Protein AF-A0A0L8HGQ3-F1 (afdb_monomer_lite)

Organism: Octopus bimaculoides (NCBI:txid37653)

InterPro domains:
  IPR032675 Leucine-rich repeat domain sup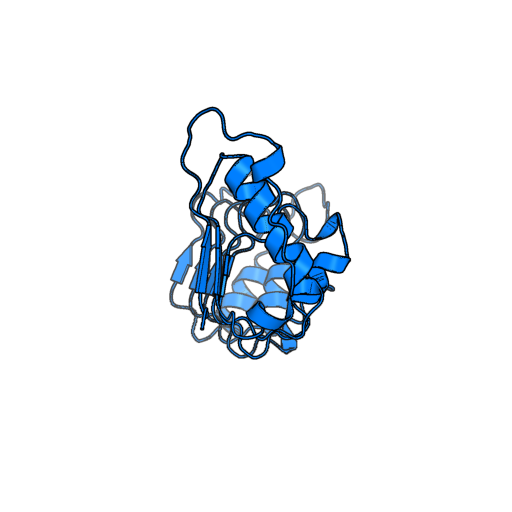erfamily [G3DSA:3.80.10.10] (1-190)

Secondary structure (DSSP, 8-state):
---EEEE---S-S---GGGSS---S-GGGGTT--EEEE-S---HHHHHHHHHHHHHHTTS----SEEE--GGGTTT-GGGGGGGS--TT--EEE--S-SS---TTTS-GGG-TT--EEE-TT-SS--HHHHHHHHHH-TT-SEEE-TT-GGGGB-SSS-SS--B--HHHHHHHHH-TT--EEE-TT--------

Foldseek 3Di:
DDAEDEQEADPDDDDDVVLQAPPPVDLVVCQNHQYQYYDPHPDSSSVSHSQNNLLSPLVDDHHHQYDAANAPCCVVDVSSLSVQVALQNHAYDEPAPHCDAPPPPSHPLLNNANHAYYHHHLNQFQACVNLLVSLQSHLQHQAYECANNQRNQADDGPDPPGDGHCNSVVSNVVRNVNHPYYHHHNHDPDDDDD

Structure (mmCIF, N/CA/C/O backbone):
data_AF-A0A0L8HGQ3-F1
#
_entry.id   AF-A0A0L8HGQ3-F1
#
loop_
_atom_site.group_PDB
_atom_site.id
_atom_site.type_symbol
_atom_site.label_atom_id
_atom_site.label_alt_id
_atom_site.label_comp_id
_atom_site.label_asym_id
_atom_site.label_entity_id
_atom_site.label_seq_id
_atom_site.pdbx_PDB_ins_code
_atom_site.Cartn_x
_atom_site.Cartn_y
_atom_site.Cartn_z
_atom_site.occupancy
_atom_site.B_iso_or_equiv
_atom_site.auth_seq_id
_atom_site.auth_comp_id
_atom_site.auth_asym_id
_atom_site.auth_atom_id
_atom_site.pdbx_PDB_model_num
ATOM 1 N N . ASN A 1 1 ? -19.211 -2.196 18.563 1.00 66.50 1 ASN A N 1
ATOM 2 C CA . ASN A 1 1 ? -17.879 -1.562 18.438 1.00 66.50 1 ASN A CA 1
ATOM 3 C C . ASN A 1 1 ? -17.414 -1.688 17.004 1.00 66.50 1 ASN A C 1
ATOM 5 O O . ASN A 1 1 ? -17.548 -2.768 16.450 1.00 66.50 1 ASN A O 1
ATOM 9 N N . LEU A 1 2 ? -16.985 -0.586 16.392 1.00 81.25 2 LEU A N 1
ATOM 10 C CA . LEU A 1 2 ? -16.668 -0.514 14.965 1.00 81.25 2 LEU A CA 1
ATOM 11 C C . LEU A 1 2 ? -15.218 -0.959 14.717 1.00 81.25 2 LEU A C 1
ATOM 13 O O . LEU A 1 2 ? -14.307 -0.364 15.284 1.00 81.25 2 LEU A O 1
ATOM 17 N N . GLU A 1 3 ? -15.018 -1.979 13.880 1.00 90.88 3 GLU A N 1
ATOM 18 C CA . GLU A 1 3 ? -13.679 -2.481 13.508 1.00 90.88 3 GLU A CA 1
ATOM 19 C C . GLU A 1 3 ? -13.313 -2.208 12.042 1.00 90.88 3 GLU A C 1
ATOM 21 O O . GLU A 1 3 ? -12.135 -2.141 11.698 1.00 90.88 3 GLU A O 1
ATOM 26 N N . SER A 1 4 ? -14.308 -2.012 11.176 1.00 90.31 4 SER A N 1
ATOM 27 C CA . SER A 1 4 ? -14.113 -1.747 9.750 1.00 90.31 4 SER A CA 1
ATOM 28 C C . SER A 1 4 ? -14.918 -0.522 9.345 1.00 90.31 4 SER A C 1
ATOM 30 O O . SER A 1 4 ? -16.123 -0.456 9.598 1.00 90.31 4 SER A O 1
ATOM 32 N N . LEU A 1 5 ? -14.251 0.455 8.731 1.00 89.19 5 LEU A N 1
ATOM 33 C CA . LEU A 1 5 ? -14.874 1.636 8.152 1.00 89.19 5 LEU A CA 1
ATOM 34 C C . LEU A 1 5 ? -14.596 1.668 6.649 1.00 89.19 5 LEU A C 1
ATOM 36 O O . LEU A 1 5 ? -13.458 1.825 6.203 1.00 89.19 5 LEU A O 1
ATOM 40 N N . ARG A 1 6 ? -15.661 1.546 5.857 1.00 86.12 6 ARG A N 1
ATOM 41 C CA . ARG A 1 6 ? -15.595 1.570 4.394 1.00 86.12 6 ARG A CA 1
ATOM 42 C C . ARG A 1 6 ? -16.428 2.725 3.871 1.00 86.12 6 ARG A C 1
ATOM 44 O O . ARG A 1 6 ? -17.630 2.790 4.111 1.00 86.12 6 ARG A O 1
ATOM 51 N N . VAL A 1 7 ? -15.777 3.632 3.159 1.00 84.31 7 VAL A N 1
ATOM 52 C CA . VAL A 1 7 ? -16.400 4.800 2.546 1.00 84.31 7 VAL A CA 1
ATOM 53 C C . VAL A 1 7 ? -16.713 4.461 1.095 1.00 84.31 7 VAL A C 1
ATOM 55 O O . VAL A 1 7 ? -15.816 4.188 0.296 1.00 84.31 7 VAL A O 1
ATOM 58 N N . LEU A 1 8 ? -18.000 4.446 0.761 1.00 77.69 8 LEU A N 1
ATOM 59 C CA . LEU A 1 8 ? -18.480 4.187 -0.590 1.00 77.69 8 LEU A CA 1
ATOM 60 C C . LEU A 1 8 ? -18.958 5.504 -1.194 1.00 77.69 8 LEU A C 1
ATOM 62 O O . LEU A 1 8 ? -20.006 6.016 -0.813 1.00 77.69 8 LEU A O 1
ATOM 66 N N . GLY A 1 9 ? -18.197 6.059 -2.132 1.00 68.00 9 GLY A N 1
ATOM 67 C CA . GLY A 1 9 ? -18.697 7.143 -2.967 1.00 68.00 9 GLY A CA 1
ATOM 68 C C . GLY A 1 9 ? -19.596 6.593 -4.062 1.00 68.00 9 GLY A C 1
ATOM 69 O O . GLY A 1 9 ? -19.286 5.574 -4.686 1.00 68.00 9 GLY A O 1
ATOM 70 N N . THR A 1 10 ? -20.702 7.289 -4.300 1.00 61.94 10 THR A N 1
ATOM 71 C CA . THR A 1 10 ? -21.550 7.091 -5.477 1.00 61.94 10 THR A CA 1
ATOM 72 C C . THR A 1 10 ? -21.476 8.360 -6.319 1.00 61.94 10 THR A C 1
ATOM 74 O O . THR A 1 10 ? -21.406 9.459 -5.769 1.00 61.94 10 THR A O 1
ATOM 77 N N . PRO A 1 11 ? -21.440 8.263 -7.653 1.00 52.88 11 PRO A N 1
ATOM 78 C CA . PRO A 1 11 ? -21.382 9.452 -8.484 1.00 52.88 11 PRO A CA 1
ATOM 79 C C . PRO A 1 11 ? -22.764 10.119 -8.517 1.00 52.88 11 PRO A C 1
ATOM 81 O O . PRO A 1 11 ? -23.497 9.863 -9.460 1.00 52.88 11 PRO A O 1
ATOM 84 N N . HIS A 1 12 ? -23.152 10.966 -7.546 1.00 56.34 12 HIS A N 1
ATOM 85 C CA . HIS A 1 12 ? -24.299 11.879 -7.724 1.00 56.34 12 HIS A CA 1
ATOM 86 C C . HIS A 1 12 ? -24.384 13.115 -6.806 1.00 56.34 12 HIS A C 1
ATOM 88 O O . HIS A 1 12 ? -23.691 13.261 -5.807 1.00 56.34 12 HIS A O 1
ATOM 94 N N . ARG A 1 13 ? -25.207 14.061 -7.281 1.00 54.78 13 ARG A N 1
ATOM 95 C CA . ARG A 1 13 ? -25.215 15.510 -7.031 1.00 54.78 13 ARG A C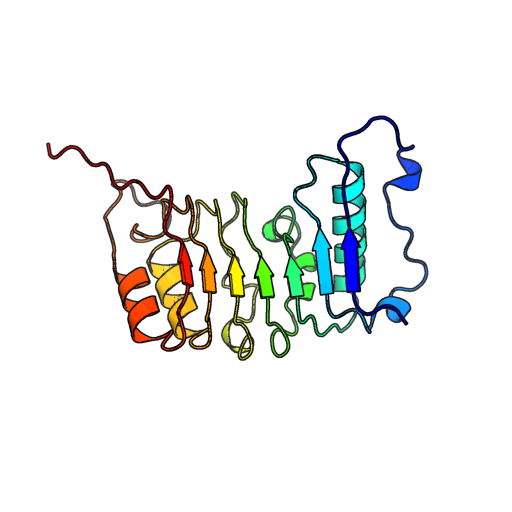A 1
ATOM 96 C C . ARG A 1 13 ? -25.788 15.894 -5.658 1.00 54.78 13 ARG A C 1
ATOM 98 O O . ARG A 1 13 ? -26.916 15.533 -5.350 1.00 54.78 13 ARG A O 1
ATOM 105 N N . GLY A 1 14 ? -25.082 16.772 -4.939 1.00 59.78 14 GLY A N 1
ATOM 106 C CA . GLY A 1 14 ? -25.720 17.743 -4.039 1.00 59.78 14 GLY A CA 1
ATOM 107 C C . GLY A 1 14 ? -25.817 17.392 -2.552 1.00 59.78 14 GLY A C 1
ATOM 108 O O . GLY A 1 14 ? -26.848 17.671 -1.950 1.00 59.78 14 GLY A O 1
ATOM 109 N N . LEU A 1 15 ? -24.763 16.856 -1.929 1.00 55.44 15 LEU A N 1
ATOM 110 C CA . LEU A 1 15 ? -24.663 16.922 -0.466 1.00 55.44 15 LEU A CA 1
ATOM 111 C C . LEU A 1 15 ? -24.252 18.344 -0.025 1.00 55.44 15 LEU A C 1
ATOM 113 O O . LEU A 1 15 ? -23.336 18.919 -0.626 1.00 55.44 15 LEU A O 1
ATOM 117 N N . PRO A 1 16 ? -24.894 18.927 1.007 1.00 54.78 16 PRO A N 1
ATOM 118 C CA . PRO A 1 16 ? -24.459 20.190 1.599 1.00 54.78 16 PRO A CA 1
ATOM 119 C C . PRO A 1 16 ? -23.003 20.090 2.062 1.00 54.78 16 PRO A C 1
ATOM 121 O O . PRO A 1 16 ? -22.629 19.100 2.689 1.00 54.78 16 PRO A O 1
ATOM 124 N N . LYS A 1 17 ? -22.187 21.119 1.794 1.00 51.59 17 LYS A N 1
ATOM 125 C CA . LYS A 1 17 ? -20.759 21.154 2.179 1.00 51.59 17 LYS A CA 1
ATOM 126 C C . LYS A 1 17 ? -20.536 20.898 3.672 1.00 51.59 17 LYS A C 1
ATOM 128 O O . LYS A 1 17 ? -19.519 20.321 4.043 1.00 51.59 17 LYS A O 1
ATOM 133 N N . ASP A 1 18 ? -21.508 21.256 4.499 1.00 50.09 18 ASP A N 1
ATOM 134 C CA . ASP A 1 18 ? -21.442 21.115 5.954 1.00 50.09 18 ASP A CA 1
ATOM 135 C C . ASP A 1 18 ? -21.573 19.650 6.407 1.00 50.09 18 ASP A C 1
ATOM 137 O O . ASP A 1 18 ? -21.107 19.289 7.483 1.00 50.09 18 ASP A O 1
ATOM 141 N N . MET A 1 19 ? -22.127 18.775 5.559 1.00 50.59 19 MET A N 1
ATOM 142 C CA . MET A 1 19 ? -22.098 17.320 5.758 1.00 50.59 19 MET A CA 1
ATOM 143 C C . MET A 1 19 ? -20.778 16.685 5.293 1.00 50.59 19 MET A C 1
ATOM 145 O O . MET A 1 19 ? -20.562 15.497 5.524 1.00 50.59 19 MET A O 1
ATOM 149 N N . LEU A 1 20 ? -19.898 17.441 4.623 1.00 54.38 20 LEU A N 1
ATOM 150 C CA . LEU A 1 20 ? -18.698 16.900 3.977 1.00 54.38 20 LEU A CA 1
ATOM 151 C C . LEU A 1 20 ? -17.476 16.825 4.889 1.00 54.38 20 LEU A C 1
ATOM 153 O O . LEU A 1 20 ? -16.454 16.327 4.446 1.00 54.38 20 LEU A O 1
ATOM 157 N N . SER A 1 21 ? -17.555 17.250 6.148 1.00 57.12 21 SER A N 1
ATOM 158 C CA . SER A 1 21 ? -16.469 17.064 7.119 1.00 57.12 21 SER A CA 1
ATOM 159 C C . SER A 1 21 ? -16.972 16.227 8.290 1.00 57.12 21 SER A C 1
ATOM 161 O O . SER A 1 21 ? -17.843 16.698 9.021 1.00 57.12 21 SER A O 1
ATOM 163 N N . PRO A 1 22 ? -16.469 14.999 8.503 1.00 64.31 22 PRO A N 1
ATOM 164 C CA . PRO A 1 22 ? -16.866 14.219 9.661 1.00 64.31 22 PRO A CA 1
ATOM 165 C C . PRO A 1 22 ? -16.420 14.947 10.926 1.00 64.31 22 PRO A C 1
ATOM 167 O O . PRO A 1 22 ? -15.227 15.041 11.212 1.00 64.31 22 PRO A O 1
ATOM 170 N N . LEU A 1 23 ? -17.382 15.451 11.698 1.00 67.81 23 LEU A N 1
ATOM 171 C CA . LEU A 1 23 ? -17.122 15.956 13.038 1.00 67.81 23 LEU A CA 1
ATOM 172 C C . LEU A 1 23 ? -16.916 14.759 13.971 1.00 67.81 23 LEU A C 1
ATOM 174 O O . LEU A 1 23 ? -17.861 14.211 14.539 1.00 67.81 23 LEU A O 1
ATOM 178 N N . ILE A 1 24 ? -15.667 14.322 14.105 1.00 76.75 24 ILE A N 1
ATOM 179 C CA . ILE A 1 24 ? -15.294 13.279 15.059 1.00 76.75 24 ILE A CA 1
ATOM 180 C C . ILE A 1 24 ? -15.170 13.926 16.442 1.00 76.75 24 ILE A C 1
ATOM 182 O O . ILE A 1 24 ? -14.157 14.527 16.778 1.00 76.75 24 ILE A O 1
ATOM 186 N N . LEU A 1 25 ? -16.231 13.806 17.245 1.00 77.56 25 LEU A N 1
ATOM 187 C CA . LEU A 1 25 ? -16.299 14.380 18.596 1.00 77.56 25 LEU A CA 1
ATOM 188 C C . LEU A 1 25 ? -15.332 13.706 19.583 1.00 77.56 25 LEU A C 1
ATOM 190 O O . LEU A 1 25 ? -14.828 14.349 20.497 1.00 77.56 25 LEU A O 1
ATOM 194 N N . ASN A 1 26 ? -15.087 12.403 19.411 1.00 82.62 26 ASN A N 1
ATOM 195 C CA . ASN A 1 26 ? -14.153 11.638 20.231 1.00 82.62 26 ASN A CA 1
ATOM 196 C C . ASN A 1 26 ? -13.451 10.571 19.385 1.00 82.62 26 ASN A C 1
ATOM 198 O O . ASN A 1 26 ? -14.024 9.524 19.077 1.00 82.62 26 ASN A O 1
ATOM 202 N N . VAL A 1 27 ? -12.194 10.836 19.031 1.00 83.69 27 VAL A N 1
ATOM 203 C CA . VAL A 1 27 ? -11.368 9.936 18.217 1.00 83.69 27 VAL A CA 1
ATOM 204 C C . VAL A 1 27 ? -11.063 8.605 18.919 1.00 83.69 27 VAL A C 1
ATOM 206 O O . VAL A 1 27 ? -10.893 7.586 18.254 1.00 83.69 27 VAL A O 1
ATOM 209 N N . ASN A 1 28 ? -11.093 8.556 20.258 1.00 85.75 28 ASN A N 1
ATOM 210 C CA . ASN A 1 28 ? -10.816 7.323 21.004 1.00 85.75 28 ASN A CA 1
ATOM 211 C C . ASN A 1 28 ? -11.864 6.229 20.753 1.00 85.75 28 ASN A C 1
ATOM 213 O O . ASN A 1 28 ? -11.569 5.045 20.897 1.00 85.75 28 ASN A O 1
ATOM 217 N N . ASN A 1 29 ? -13.061 6.596 20.282 1.00 84.31 29 ASN A N 1
ATOM 218 C CA . ASN A 1 29 ? -14.079 5.630 19.862 1.00 84.31 29 ASN A CA 1
ATOM 219 C C . ASN A 1 29 ? -13.640 4.787 18.651 1.00 84.31 29 ASN A C 1
ATOM 221 O O . ASN A 1 29 ? -14.237 3.744 18.382 1.00 84.31 29 ASN A O 1
ATOM 225 N N . PHE A 1 30 ? -12.602 5.221 17.933 1.00 85.81 30 PHE A N 1
ATOM 226 C CA . PHE A 1 30 ? -12.071 4.550 16.755 1.00 85.81 30 PHE A CA 1
ATOM 227 C C . PHE A 1 30 ? -10.828 3.697 17.024 1.00 85.81 30 PHE A C 1
ATOM 229 O O . PHE A 1 30 ? -10.345 3.072 16.089 1.00 85.81 30 PHE A O 1
ATOM 236 N N . GLN A 1 31 ? -10.347 3.583 18.269 1.00 86.75 31 GLN A N 1
ATOM 237 C CA . GLN A 1 31 ? -9.157 2.780 18.626 1.00 86.75 31 GLN A CA 1
ATOM 238 C C . GLN A 1 31 ? -9.245 1.297 18.219 1.00 86.75 31 GLN A C 1
ATOM 240 O O . GLN A 1 31 ? -8.241 0.597 18.191 1.00 86.75 31 GLN A O 1
ATOM 245 N N . ARG A 1 32 ? -10.452 0.799 17.923 1.00 89.06 32 ARG A N 1
ATOM 246 C CA . ARG A 1 32 ? -10.685 -0.580 17.474 1.00 89.06 32 ARG A CA 1
ATOM 247 C C . ARG A 1 32 ? -10.767 -0.733 15.957 1.00 89.06 32 ARG A C 1
ATOM 249 O O . ARG A 1 32 ? -10.929 -1.860 15.498 1.00 89.06 32 ARG A O 1
ATOM 256 N N . ILE A 1 33 ? -10.682 0.355 15.186 1.00 93.00 33 ILE A N 1
ATOM 257 C CA . ILE A 1 33 ? -10.615 0.257 13.729 1.00 93.00 33 ILE A CA 1
ATOM 258 C C . ILE A 1 33 ? -9.350 -0.509 13.350 1.00 93.00 33 ILE A C 1
ATOM 260 O O . ILE A 1 33 ? -8.243 -0.133 13.721 1.00 93.00 33 ILE A O 1
ATOM 264 N N . LYS A 1 34 ? -9.544 -1.553 12.551 1.00 94.88 34 LYS A N 1
ATOM 265 C CA . LYS A 1 34 ? -8.493 -2.343 11.908 1.00 94.88 34 LYS A CA 1
ATOM 266 C C . LYS A 1 34 ? -8.518 -2.190 10.394 1.00 94.88 34 LYS A C 1
ATOM 268 O O . LYS A 1 34 ? -7.513 -2.452 9.740 1.00 94.88 34 LYS A O 1
ATOM 273 N N . GLU A 1 35 ? -9.646 -1.769 9.830 1.00 95.12 35 GLU A N 1
ATOM 274 C CA . GLU A 1 35 ? -9.792 -1.578 8.392 1.00 95.12 35 GLU A CA 1
ATOM 275 C C . GLU A 1 35 ? -10.330 -0.191 8.069 1.00 95.12 35 GLU A C 1
ATOM 277 O O . GLU A 1 35 ? -11.381 0.217 8.569 1.00 95.12 35 GLU A O 1
ATOM 282 N N . LEU A 1 36 ? -9.638 0.498 7.168 1.00 93.31 36 LEU A N 1
ATOM 283 C CA . LEU A 1 36 ? -10.086 1.758 6.605 1.00 93.31 36 LEU A CA 1
ATOM 284 C C . LEU A 1 36 ? -9.944 1.709 5.085 1.00 93.31 36 LEU A C 1
ATOM 286 O O . LEU A 1 36 ? -8.858 1.475 4.555 1.00 93.31 36 LEU A O 1
ATOM 290 N N . ALA A 1 37 ? -11.041 1.933 4.369 1.00 91.25 37 ALA A N 1
ATOM 291 C CA . ALA A 1 37 ? -11.039 1.877 2.913 1.00 91.25 37 ALA A CA 1
ATOM 292 C C . ALA A 1 37 ? -11.959 2.925 2.295 1.00 91.25 37 ALA A C 1
ATOM 294 O O . ALA A 1 37 ? -13.029 3.215 2.828 1.00 91.25 37 ALA A O 1
ATOM 295 N N . ILE A 1 38 ? -11.572 3.425 1.126 1.00 87.62 38 ILE A N 1
ATOM 296 C CA . ILE A 1 38 ? -12.463 4.122 0.200 1.00 87.62 38 ILE A CA 1
ATOM 297 C C . ILE A 1 38 ? -12.513 3.343 -1.114 1.00 87.62 38 ILE A C 1
ATOM 299 O O . ILE A 1 38 ? -11.501 2.812 -1.578 1.00 87.62 38 ILE A O 1
ATOM 303 N N . ASN A 1 39 ? -13.699 3.234 -1.714 1.00 80.31 39 ASN A N 1
ATOM 304 C CA . ASN A 1 39 ? -13.816 2.702 -3.070 1.00 80.31 39 ASN A CA 1
ATOM 305 C C . ASN A 1 39 ? -13.202 3.679 -4.091 1.00 80.31 39 ASN A C 1
ATOM 307 O O . ASN A 1 39 ? -12.640 4.719 -3.758 1.00 80.31 39 ASN A O 1
ATOM 311 N N . ASP A 1 40 ? -13.277 3.336 -5.373 1.00 67.50 40 ASP A N 1
ATOM 312 C CA . ASP A 1 40 ? -12.814 4.199 -6.460 1.00 67.50 40 ASP A CA 1
ATOM 313 C C . ASP A 1 40 ? -13.767 5.381 -6.723 1.00 67.50 40 ASP A C 1
ATOM 315 O O . ASP A 1 40 ? -14.318 5.555 -7.807 1.00 67.50 40 ASP A O 1
ATOM 319 N N . ALA A 1 41 ? -14.029 6.163 -5.677 1.00 64.06 41 ALA A N 1
ATOM 320 C CA . ALA A 1 41 ? -14.960 7.271 -5.697 1.00 64.06 41 ALA A CA 1
ATOM 321 C C . ALA A 1 41 ? -14.344 8.499 -6.376 1.00 64.06 41 ALA A C 1
ATOM 323 O O . ALA A 1 41 ? -13.481 9.174 -5.812 1.00 64.06 41 ALA A O 1
ATOM 324 N N . ALA A 1 42 ? -14.882 8.864 -7.543 1.00 65.44 42 ALA A N 1
ATOM 325 C CA . ALA A 1 42 ? -14.740 10.219 -8.086 1.00 65.44 42 ALA A CA 1
ATOM 326 C C . ALA A 1 42 ? -15.496 11.272 -7.245 1.00 65.44 42 ALA A C 1
ATOM 328 O O . ALA A 1 42 ? -15.304 12.469 -7.440 1.00 65.44 42 ALA A O 1
ATOM 329 N N . ASP A 1 43 ? -16.346 10.828 -6.315 1.00 78.12 43 ASP A N 1
ATOM 330 C CA . ASP A 1 43 ? -17.164 11.671 -5.450 1.00 78.12 43 ASP A CA 1
ATOM 331 C C . ASP A 1 43 ? -16.304 12.495 -4.462 1.00 78.12 43 ASP A C 1
ATOM 333 O O . ASP A 1 43 ? -15.656 11.924 -3.573 1.00 78.12 43 ASP A O 1
ATOM 337 N N . PRO A 1 44 ? -16.303 13.841 -4.572 1.00 79.06 44 PRO A N 1
ATOM 338 C CA . PRO A 1 44 ? -15.600 14.709 -3.635 1.00 79.06 44 PRO A CA 1
ATOM 339 C C . PRO A 1 44 ? -16.059 14.521 -2.187 1.00 79.06 44 PRO A C 1
ATOM 341 O O . PRO A 1 44 ? -15.231 14.626 -1.287 1.00 79.06 44 PRO A O 1
ATOM 344 N N . ALA A 1 45 ? -17.338 14.218 -1.949 1.00 78.44 45 ALA A N 1
ATOM 345 C CA . ALA A 1 45 ? -17.887 14.056 -0.608 1.00 78.44 45 ALA A CA 1
ATOM 346 C C . ALA A 1 45 ? -17.258 12.863 0.118 1.00 78.44 45 ALA A C 1
ATOM 348 O O . ALA A 1 45 ? -16.687 13.021 1.198 1.00 78.44 45 ALA A O 1
ATOM 349 N N . ALA A 1 46 ? -17.283 11.690 -0.519 1.00 81.88 46 ALA A N 1
ATOM 350 C CA . ALA A 1 46 ? -16.632 10.485 -0.017 1.00 81.88 46 ALA A CA 1
ATOM 351 C C . ALA A 1 46 ? -15.137 10.702 0.252 1.00 81.88 46 ALA A C 1
ATOM 353 O O . ALA A 1 46 ? -14.617 10.263 1.277 1.00 81.88 46 ALA A O 1
ATOM 354 N N . ARG A 1 47 ? -14.443 11.426 -0.635 1.00 82.94 47 ARG A N 1
ATOM 355 C CA . ARG A 1 47 ? -13.020 11.742 -0.451 1.00 82.94 47 ARG A CA 1
ATOM 356 C C . ARG A 1 47 ? -12.790 12.642 0.759 1.00 82.94 47 ARG A C 1
ATOM 358 O O . ARG A 1 47 ? -11.917 12.330 1.564 1.00 82.94 47 ARG A O 1
ATOM 365 N N . ILE A 1 48 ? -13.548 13.732 0.910 1.00 82.62 48 ILE A N 1
ATOM 366 C CA . ILE A 1 48 ? -13.390 14.629 2.067 1.00 82.62 48 ILE A CA 1
ATOM 367 C C . ILE A 1 48 ? -13.717 13.871 3.357 1.00 82.62 48 ILE A C 1
ATOM 369 O O . ILE A 1 48 ? -12.951 13.972 4.312 1.00 82.62 48 ILE A O 1
ATOM 373 N N . PHE A 1 49 ? -14.766 13.044 3.364 1.00 84.56 49 PHE A N 1
ATOM 374 C CA . PHE A 1 49 ? -15.093 12.210 4.516 1.00 84.56 49 PHE A CA 1
ATOM 375 C C . PHE A 1 49 ? -13.950 11.257 4.872 1.00 84.56 49 PHE A C 1
ATOM 377 O O . PHE A 1 49 ? -13.451 11.289 5.992 1.00 84.56 49 PHE A O 1
ATOM 384 N N . PHE A 1 50 ? -13.469 10.467 3.911 1.00 88.62 50 PHE A N 1
ATOM 385 C CA . PHE A 1 50 ? -12.383 9.517 4.139 1.00 88.62 50 PHE A CA 1
ATOM 386 C C . PHE A 1 50 ? -11.108 10.197 4.646 1.00 88.62 50 PHE A C 1
ATOM 388 O O . PHE A 1 50 ? -10.545 9.771 5.650 1.00 88.62 50 PHE A O 1
ATOM 395 N N . PHE A 1 51 ? -10.658 11.272 3.990 1.00 86.94 51 PHE A N 1
ATOM 396 C CA . PHE A 1 51 ? -9.426 11.957 4.386 1.00 86.94 51 PHE A CA 1
ATOM 397 C C . PHE A 1 51 ? -9.584 12.772 5.672 1.00 86.94 51 PHE A C 1
ATOM 399 O O . PHE A 1 51 ? -8.617 12.891 6.423 1.00 86.94 51 PHE A O 1
ATOM 406 N N . GLY A 1 52 ? -10.780 13.294 5.952 1.00 86.62 52 GLY A N 1
ATOM 407 C CA . GLY A 1 52 ? -11.117 13.914 7.231 1.00 86.62 52 GLY A CA 1
ATOM 408 C C . GLY A 1 52 ? -11.066 12.899 8.369 1.00 86.62 52 GLY A C 1
ATOM 409 O O . GLY A 1 52 ? -10.425 13.149 9.384 1.00 86.62 52 GLY A O 1
ATOM 410 N N . THR A 1 53 ? -11.643 11.710 8.175 1.00 88.75 53 THR A N 1
ATOM 411 C CA . THR A 1 53 ? -11.539 10.621 9.150 1.00 88.75 53 THR A CA 1
ATOM 412 C C . THR A 1 53 ? -10.101 10.148 9.320 1.00 88.75 53 THR A C 1
ATOM 414 O O . THR A 1 53 ? -9.627 10.075 10.449 1.00 88.75 53 THR A O 1
ATOM 417 N N . LEU A 1 54 ? -9.380 9.882 8.228 1.00 90.56 54 LEU A N 1
ATOM 418 C CA . LEU A 1 54 ? -7.980 9.458 8.274 1.00 90.56 54 LEU A CA 1
ATOM 419 C C . LEU A 1 54 ? -7.118 10.456 9.066 1.00 90.56 54 LEU A C 1
ATOM 421 O O . LEU A 1 54 ? -6.291 10.036 9.868 1.00 90.56 54 LEU A O 1
ATOM 425 N N . LEU A 1 55 ? -7.346 11.763 8.892 1.00 88.75 55 LEU A N 1
ATOM 426 C CA . LEU A 1 55 ? -6.615 12.813 9.606 1.00 88.75 55 LEU A CA 1
ATOM 427 C C . LEU A 1 55 ? -6.816 12.735 11.123 1.00 88.75 55 LEU A C 1
ATOM 429 O O . LEU A 1 55 ? -5.870 12.939 11.883 1.00 88.75 55 LEU A O 1
ATOM 433 N N . GLU A 1 56 ? -8.037 12.452 11.569 1.00 88.56 56 GLU A N 1
ATOM 434 C CA . GLU A 1 56 ? -8.325 12.270 12.990 1.00 88.56 56 GLU A CA 1
ATOM 435 C C . GLU A 1 56 ? -7.704 10.974 13.513 1.00 88.56 56 GLU A C 1
ATOM 437 O O . GLU A 1 56 ? -7.059 10.982 14.558 1.00 88.56 56 GLU A O 1
ATOM 442 N N . LEU A 1 57 ? -7.796 9.882 12.751 1.00 90.62 57 LEU A N 1
ATOM 443 C CA . LEU A 1 57 ? -7.196 8.596 13.113 1.00 90.62 57 LEU A CA 1
ATOM 444 C C . LEU A 1 57 ? -5.667 8.670 13.256 1.00 90.62 57 LEU A C 1
ATOM 446 O O . LEU A 1 57 ? -5.105 8.004 14.115 1.00 90.62 57 LEU A O 1
ATOM 450 N N . CYS A 1 58 ? -4.989 9.554 12.520 1.00 90.06 58 CYS A N 1
ATOM 451 C CA . CYS A 1 58 ? -3.556 9.827 12.694 1.00 90.06 58 CYS A CA 1
ATOM 452 C C . CYS A 1 58 ? -3.163 10.386 14.082 1.00 90.06 58 CYS A C 1
ATOM 454 O O . CYS A 1 58 ? -1.967 10.532 14.359 1.00 90.06 58 CYS A O 1
ATOM 456 N N . LYS A 1 59 ? -4.131 10.755 14.935 1.00 89.44 59 LYS A N 1
ATOM 457 C CA . LYS A 1 59 ? -3.907 11.297 16.290 1.00 89.44 59 LYS A CA 1
ATOM 458 C C . LYS A 1 59 ? -3.975 10.239 17.391 1.00 89.44 59 LYS A C 1
ATOM 460 O O . LYS A 1 59 ? -3.645 10.549 18.532 1.00 89.44 59 LYS A O 1
ATOM 465 N N . VAL A 1 60 ? -4.416 9.026 17.072 1.00 89.94 60 VAL A N 1
ATOM 466 C CA . VAL A 1 60 ? -4.540 7.920 18.027 1.00 89.94 60 VAL A CA 1
ATOM 467 C C . VAL A 1 60 ? -3.586 6.792 17.672 1.00 89.94 60 VAL A C 1
ATOM 469 O O . VAL A 1 60 ? -3.124 6.681 16.539 1.00 89.94 60 VAL A O 1
ATOM 472 N N . ASP A 1 61 ? -3.286 5.965 18.667 1.00 89.38 61 ASP A N 1
ATOM 473 C CA . ASP A 1 61 ? -2.509 4.751 18.472 1.00 89.38 61 ASP A CA 1
ATOM 474 C C . ASP A 1 61 ? -3.406 3.674 17.849 1.00 89.38 61 ASP A C 1
ATOM 476 O O . ASP A 1 61 ? -4.391 3.244 18.455 1.00 89.38 61 ASP A O 1
ATOM 480 N N . LEU A 1 62 ? -3.124 3.318 16.596 1.00 91.38 62 LEU A N 1
ATOM 481 C CA . LEU A 1 62 ? -3.918 2.380 15.805 1.00 91.38 62 LEU A CA 1
ATOM 482 C C . LEU A 1 62 ? -3.040 1.280 15.235 1.00 91.38 62 LEU A C 1
ATOM 484 O O . LEU A 1 62 ? -1.923 1.527 14.780 1.00 91.38 62 LEU A O 1
ATOM 488 N N . HIS A 1 63 ? -3.611 0.082 15.196 1.00 92.94 63 HIS A N 1
ATOM 489 C CA . HIS A 1 63 ? -3.028 -1.099 14.576 1.00 92.94 63 HIS A CA 1
ATOM 490 C C . HIS A 1 63 ? -3.942 -1.530 13.429 1.00 92.94 63 HIS A C 1
ATOM 492 O O . HIS A 1 63 ? -4.890 -2.299 13.604 1.00 92.94 63 HIS A O 1
ATOM 498 N N . LEU A 1 64 ? -3.710 -0.952 12.249 1.00 95.56 64 LEU A N 1
ATOM 499 C CA . LEU A 1 64 ? -4.482 -1.289 11.058 1.00 95.56 64 LEU A CA 1
ATOM 500 C C . LEU A 1 64 ? -3.990 -2.604 10.459 1.00 95.56 64 LEU A C 1
ATOM 502 O O . LEU A 1 64 ? -2.796 -2.801 10.263 1.00 95.56 64 LEU A O 1
ATOM 506 N N . LYS A 1 65 ? -4.945 -3.452 10.081 1.00 97.19 65 LYS A N 1
ATOM 507 C CA . LYS A 1 65 ? -4.738 -4.612 9.208 1.00 97.19 65 LYS A CA 1
ATOM 508 C C . LYS A 1 65 ? -4.888 -4.254 7.739 1.00 97.19 65 LYS A C 1
ATOM 510 O O . LYS A 1 65 ? -4.257 -4.866 6.884 1.00 97.19 65 LYS A O 1
ATOM 515 N N . THR A 1 66 ? -5.761 -3.297 7.437 1.00 96.56 66 THR A N 1
ATOM 516 C CA . THR A 1 66 ? -6.086 -2.920 6.062 1.00 96.56 66 THR A CA 1
ATOM 517 C C . THR A 1 66 ? -6.210 -1.410 5.931 1.00 96.56 66 THR A C 1
ATOM 519 O O . THR A 1 66 ? -7.031 -0.791 6.611 1.00 96.56 66 THR A O 1
ATOM 522 N N . LEU A 1 67 ? -5.450 -0.825 5.005 1.00 94.62 67 LEU A N 1
ATOM 523 C CA . LEU A 1 67 ? -5.588 0.573 4.608 1.00 94.62 67 LEU A CA 1
ATOM 524 C C . LEU A 1 67 ? -5.620 0.687 3.088 1.00 94.62 67 LEU A C 1
ATOM 526 O O . LEU A 1 67 ? -4.617 0.441 2.415 1.00 94.62 67 LEU A O 1
ATOM 530 N N . LEU A 1 68 ? -6.771 1.083 2.543 1.00 91.88 68 LEU A N 1
ATOM 531 C CA . LEU A 1 68 ? -6.960 1.152 1.098 1.00 91.88 68 LEU A CA 1
ATOM 532 C C . LEU A 1 68 ? -7.078 2.597 0.594 1.00 91.88 68 LEU A C 1
ATOM 534 O O . LEU A 1 68 ? -7.998 3.315 0.989 1.00 91.88 68 LEU A O 1
ATOM 538 N N . LYS A 1 69 ? -6.172 2.983 -0.319 1.00 87.81 69 LYS A N 1
ATOM 539 C CA . LYS A 1 69 ? -6.103 4.268 -1.044 1.00 87.81 69 LYS A CA 1
ATOM 540 C C . LYS A 1 69 ? -5.852 5.535 -0.191 1.00 87.81 69 LYS A C 1
ATOM 542 O O . LYS A 1 69 ? -6.538 6.543 -0.379 1.00 87.81 69 LYS A O 1
ATOM 547 N N . PRO A 1 70 ? -4.835 5.583 0.696 1.00 84.88 70 PRO A N 1
ATOM 548 C CA . PRO A 1 70 ? -4.533 6.767 1.505 1.00 84.88 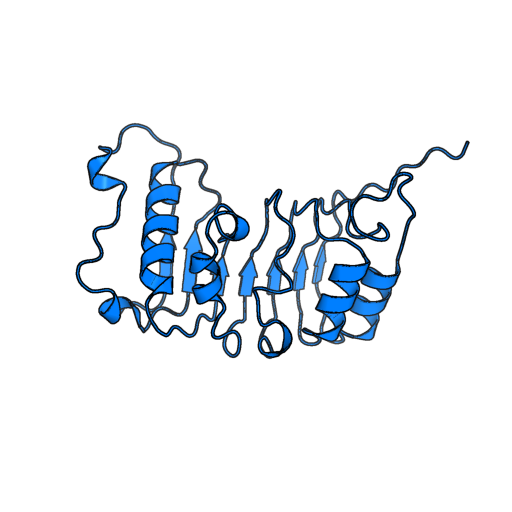70 PRO A CA 1
ATOM 549 C C . PRO A 1 70 ? -3.725 7.858 0.765 1.00 84.88 70 PRO A C 1
ATOM 551 O O . PRO A 1 70 ? -3.474 8.925 1.324 1.00 84.88 70 PRO A O 1
ATOM 554 N N . MET A 1 71 ? -3.288 7.629 -0.480 1.00 77.50 71 MET A N 1
ATOM 555 C CA . MET A 1 71 ? -2.181 8.386 -1.091 1.00 77.50 71 MET A CA 1
ATOM 556 C C . MET A 1 71 ? -2.427 9.861 -1.400 1.00 77.50 71 MET A C 1
ATOM 558 O O . MET A 1 71 ? -1.460 10.617 -1.425 1.00 77.50 71 MET A O 1
ATOM 562 N N . ALA A 1 72 ? -3.670 10.313 -1.596 1.00 69.75 72 ALA A N 1
ATOM 563 C CA . ALA A 1 72 ? -3.916 11.667 -2.109 1.00 69.75 72 ALA A CA 1
ATOM 564 C C . ALA A 1 72 ? -3.327 12.800 -1.238 1.00 69.75 72 ALA A C 1
ATOM 566 O O . ALA A 1 72 ? -3.120 13.898 -1.748 1.00 69.75 72 ALA A O 1
ATOM 567 N N . ASN A 1 73 ? -3.055 12.549 0.050 1.00 67.00 73 ASN A N 1
ATOM 568 C CA . ASN A 1 73 ? -2.527 13.554 0.980 1.00 67.00 73 ASN A CA 1
ATOM 569 C C . ASN A 1 73 ? -1.242 13.145 1.724 1.00 67.00 73 ASN A C 1
ATOM 571 O O . ASN A 1 73 ? -0.768 13.911 2.564 1.00 67.00 73 ASN A O 1
ATOM 575 N N . LEU A 1 74 ? -0.678 11.964 1.450 1.00 69.69 74 LEU A N 1
ATOM 576 C CA . LEU A 1 74 ? 0.372 11.385 2.298 1.00 69.69 74 LEU A CA 1
ATOM 577 C C . LEU A 1 74 ? 1.681 12.189 2.317 1.00 69.69 74 LEU A C 1
ATOM 579 O O . LEU A 1 74 ? 2.307 12.300 3.364 1.00 69.69 74 LEU A O 1
ATOM 583 N N . THR A 1 75 ? 2.072 12.806 1.202 1.00 62.50 75 THR A N 1
ATOM 584 C CA . THR A 1 75 ? 3.319 13.596 1.127 1.00 62.50 75 THR A CA 1
ATOM 585 C C . THR A 1 75 ? 3.117 15.097 1.209 1.00 62.50 75 THR A C 1
ATOM 587 O O . THR A 1 75 ? 4.064 15.824 1.491 1.00 62.50 75 THR A O 1
ATOM 590 N N . THR A 1 76 ? 1.895 15.584 0.993 1.00 68.88 76 THR A N 1
ATOM 591 C CA . THR A 1 76 ? 1.582 17.011 1.133 1.00 68.88 76 THR A CA 1
ATOM 592 C C . THR A 1 76 ? 1.337 17.397 2.588 1.00 68.88 76 THR A C 1
ATOM 594 O O . THR A 1 76 ? 1.498 18.566 2.935 1.00 68.88 76 THR A O 1
ATOM 597 N N . LYS A 1 77 ? 0.975 16.440 3.456 1.00 75.75 77 LYS A N 1
ATOM 598 C CA . LYS A 1 77 ? 0.824 16.671 4.899 1.00 75.75 77 LYS A CA 1
ATOM 599 C C . LYS A 1 77 ? 1.519 15.556 5.696 1.00 75.75 77 LYS A C 1
ATOM 601 O O . LYS A 1 77 ? 0.925 14.492 5.872 1.00 75.75 77 LYS A O 1
ATOM 606 N N . PRO A 1 78 ? 2.719 15.812 6.251 1.00 75.62 78 PRO A N 1
ATOM 607 C CA . PRO A 1 78 ? 3.516 14.816 6.975 1.00 75.62 78 PRO A CA 1
ATOM 608 C C . PRO A 1 78 ? 2.769 14.100 8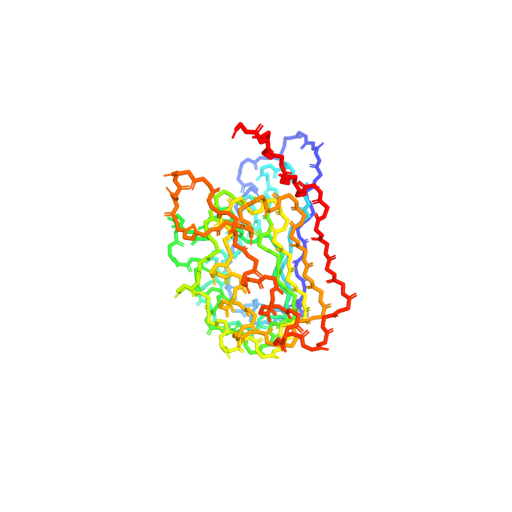.107 1.00 75.62 78 PRO A C 1
ATOM 610 O O . PRO A 1 78 ? 3.053 12.947 8.400 1.00 75.62 78 PRO A O 1
ATOM 613 N N . TYR A 1 79 ? 1.772 14.745 8.721 1.00 82.00 79 TYR A N 1
ATOM 614 C CA . TYR A 1 79 ? 0.959 14.143 9.781 1.00 82.00 79 TYR A CA 1
ATOM 615 C C . TYR A 1 79 ? 0.201 12.881 9.346 1.00 82.00 79 TYR A C 1
ATOM 617 O O . TYR A 1 79 ? -0.058 12.031 10.195 1.00 82.00 79 TYR A O 1
ATOM 625 N N . PHE A 1 80 ? -0.118 12.713 8.054 1.00 85.50 80 PHE A N 1
ATOM 626 C CA . PHE A 1 80 ? -0.732 11.472 7.571 1.00 85.50 80 PHE A CA 1
ATOM 627 C C . PHE A 1 80 ? 0.199 10.263 7.700 1.00 85.50 80 PHE A C 1
ATOM 629 O O . PHE A 1 80 ? -0.296 9.148 7.834 1.00 85.50 80 PHE A O 1
ATOM 636 N N . ALA A 1 81 ? 1.521 10.463 7.753 1.00 84.56 81 ALA A N 1
ATOM 637 C 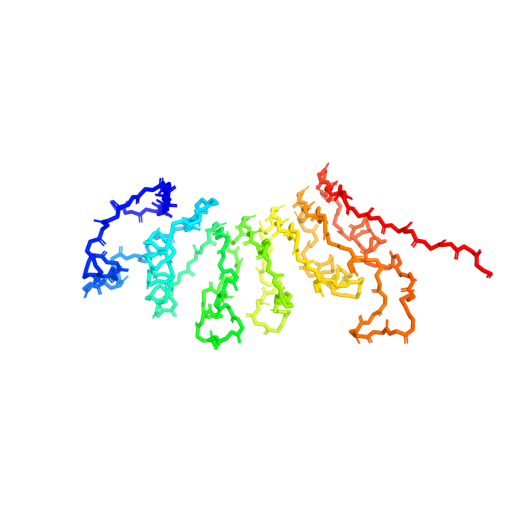CA . ALA A 1 81 ? 2.477 9.387 8.010 1.00 84.56 81 ALA A CA 1
ATOM 638 C C . ALA A 1 81 ? 2.273 8.730 9.384 1.00 84.56 81 ALA A C 1
ATOM 640 O O . ALA A 1 81 ? 2.631 7.570 9.562 1.00 84.56 81 ALA A O 1
ATOM 641 N N . ASN A 1 82 ? 1.629 9.415 10.341 1.00 89.81 82 ASN A N 1
ATOM 642 C CA . ASN A 1 82 ? 1.326 8.824 11.643 1.00 89.81 82 ASN A CA 1
ATOM 643 C C . ASN A 1 82 ? 0.447 7.572 11.540 1.00 89.81 82 ASN A C 1
ATOM 645 O O . ASN A 1 82 ? 0.504 6.743 12.443 1.00 89.81 82 ASN A O 1
ATOM 649 N N . ILE A 1 83 ? -0.336 7.416 10.463 1.00 90.81 83 ILE A N 1
ATOM 650 C CA . ILE A 1 83 ? -1.126 6.196 10.252 1.00 90.81 83 ILE A CA 1
ATOM 651 C C . ILE A 1 83 ? -0.245 4.950 10.074 1.00 90.81 83 ILE A C 1
ATOM 653 O O . ILE A 1 83 ? -0.703 3.837 10.298 1.00 90.81 83 ILE A O 1
ATOM 657 N N . PHE A 1 84 ? 1.024 5.139 9.706 1.00 90.94 84 PHE A N 1
ATOM 658 C CA . PHE A 1 84 ? 2.012 4.085 9.490 1.00 90.94 84 PHE A CA 1
ATOM 659 C C . PHE A 1 84 ? 2.982 3.914 10.666 1.00 90.94 84 PHE A C 1
ATOM 661 O O . PHE A 1 84 ? 4.000 3.242 10.526 1.00 90.94 84 PHE A O 1
ATOM 668 N N . LYS A 1 85 ? 2.689 4.506 11.835 1.00 89.88 85 LYS A N 1
ATOM 669 C CA . LYS A 1 85 ? 3.518 4.337 13.043 1.00 89.88 85 LYS A CA 1
ATOM 670 C C . LYS A 1 85 ? 3.631 2.884 13.495 1.00 89.88 85 LYS A C 1
ATOM 672 O O . LYS A 1 85 ? 4.688 2.519 14.010 1.00 89.88 85 LYS A O 1
ATOM 677 N N . ASN A 1 86 ? 2.564 2.111 13.283 1.00 91.69 86 ASN A N 1
ATOM 678 C CA . ASN A 1 86 ? 2.477 0.691 13.590 1.00 91.69 86 ASN A CA 1
ATOM 679 C C . ASN A 1 86 ? 2.138 -0.081 12.313 1.00 91.69 86 ASN A C 1
ATOM 681 O O . ASN A 1 86 ? 1.003 -0.044 11.838 1.00 91.69 86 ASN A O 1
ATOM 685 N N . MET A 1 87 ? 3.117 -0.800 11.772 1.00 95.38 87 MET A N 1
ATOM 686 C CA . MET A 1 87 ? 2.932 -1.639 10.580 1.00 95.38 87 MET A CA 1
ATOM 687 C C . MET A 1 87 ? 2.847 -3.135 10.909 1.00 95.38 87 MET A C 1
ATOM 689 O O . MET A 1 87 ? 2.542 -3.937 10.029 1.00 95.38 87 MET A O 1
ATOM 693 N N . SER A 1 88 ? 3.056 -3.512 12.174 1.00 95.62 88 SER A N 1
ATOM 694 C CA . SER A 1 88 ? 3.156 -4.907 12.617 1.00 95.62 88 SER A CA 1
ATOM 695 C C . SER A 1 88 ? 1.903 -5.745 12.367 1.00 95.62 88 SER A C 1
ATOM 697 O O . SER A 1 88 ? 2.020 -6.951 12.177 1.00 95.62 88 SER A O 1
ATOM 699 N N . GLU A 1 89 ? 0.715 -5.139 12.326 1.00 96.94 89 GLU A N 1
ATOM 700 C CA . GLU A 1 89 ? -0.542 -5.833 12.005 1.00 96.94 89 GLU A CA 1
ATOM 701 C C . GLU A 1 89 ? -0.990 -5.663 10.548 1.00 96.94 89 GLU A C 1
ATOM 703 O O . GLU A 1 89 ? -1.964 -6.296 10.148 1.00 96.94 89 GLU A O 1
ATOM 708 N N . MET A 1 90 ? -0.307 -4.839 9.747 1.00 97.62 90 MET A N 1
ATOM 709 C CA . MET A 1 90 ? -0.737 -4.520 8.386 1.00 97.62 90 MET A CA 1
ATOM 710 C C . MET A 1 90 ? -0.642 -5.753 7.487 1.00 97.62 90 MET A C 1
ATOM 712 O O . MET A 1 90 ? 0.433 -6.313 7.306 1.00 97.62 90 MET A O 1
ATOM 716 N N . GLU A 1 91 ? -1.759 -6.131 6.874 1.00 98.25 91 GLU A N 1
ATOM 717 C CA . GLU A 1 91 ? -1.874 -7.257 5.944 1.00 98.25 91 GLU A CA 1
ATOM 718 C C . GLU A 1 91 ? -2.125 -6.773 4.507 1.00 98.25 91 GLU A C 1
ATOM 720 O O . GLU A 1 91 ? -1.591 -7.352 3.555 1.00 98.25 91 GLU A O 1
ATOM 725 N N . ASN A 1 92 ? -2.903 -5.691 4.355 1.00 98.25 92 ASN A N 1
ATOM 726 C CA . ASN A 1 92 ? -3.356 -5.158 3.069 1.00 98.25 92 ASN A CA 1
ATOM 727 C C . ASN A 1 92 ? -3.115 -3.648 2.964 1.00 98.25 92 ASN A C 1
ATOM 729 O O . ASN A 1 92 ? -3.744 -2.858 3.674 1.00 98.25 92 ASN A O 1
ATOM 733 N N . LEU A 1 93 ? -2.277 -3.240 2.014 1.00 96.31 93 LEU A N 1
ATOM 734 C CA . LEU A 1 93 ? -1.981 -1.837 1.754 1.00 96.31 93 LEU A CA 1
ATOM 735 C C . LEU A 1 93 ? -2.192 -1.499 0.279 1.00 96.31 93 LEU A C 1
ATOM 737 O O . LEU A 1 93 ? -1.633 -2.138 -0.610 1.00 96.31 93 LEU A O 1
ATOM 741 N N . ASP A 1 94 ? -2.974 -0.460 0.009 1.00 94.12 94 ASP A N 1
ATOM 742 C CA . ASP A 1 94 ? -3.183 0.045 -1.348 1.00 94.12 94 ASP A CA 1
ATOM 743 C C . ASP A 1 94 ? -2.708 1.491 -1.454 1.00 94.12 94 ASP A C 1
ATOM 745 O O . ASP A 1 94 ? -3.363 2.389 -0.932 1.00 94.12 94 ASP A O 1
ATOM 749 N N . LEU A 1 95 ? -1.588 1.701 -2.149 1.00 91.88 95 LEU A N 1
ATOM 750 C CA . LEU A 1 95 ? -0.994 3.000 -2.478 1.00 91.88 95 LEU A CA 1
ATOM 751 C C . LEU A 1 95 ? -1.161 3.353 -3.972 1.00 91.88 95 LEU A C 1
ATOM 753 O O . LEU A 1 95 ? -0.366 4.119 -4.528 1.00 91.88 95 LEU A O 1
ATOM 757 N N . SER A 1 96 ? -2.162 2.774 -4.636 1.00 91.06 96 SER A N 1
ATOM 758 C CA . SER A 1 96 ? -2.413 2.963 -6.066 1.00 91.06 96 SER A CA 1
ATOM 759 C C . SER A 1 96 ? -2.848 4.386 -6.432 1.00 91.06 96 SER A C 1
ATOM 761 O O . SER A 1 96 ? -3.250 5.190 -5.586 1.00 91.06 96 SER A O 1
ATOM 763 N N . ARG A 1 97 ? -2.781 4.675 -7.737 1.00 85.75 97 ARG A N 1
ATOM 764 C CA . ARG A 1 97 ? -3.249 5.886 -8.424 1.00 85.75 97 ARG A CA 1
ATOM 765 C C . ARG A 1 97 ? -2.719 7.157 -7.795 1.00 85.75 97 ARG A C 1
ATOM 767 O O . ARG A 1 97 ? -3.454 8.080 -7.438 1.00 85.75 97 ARG A O 1
ATOM 774 N N . SER A 1 98 ? -1.406 7.170 -7.647 1.00 78.56 98 SER A N 1
ATOM 775 C CA . SER A 1 98 ? -0.683 8.236 -6.994 1.00 78.56 98 SER A CA 1
ATOM 776 C C . SER A 1 98 ? 0.437 8.746 -7.886 1.00 78.56 98 SER A C 1
ATOM 778 O O . SER A 1 98 ? 1.303 7.989 -8.315 1.00 78.56 98 SER A O 1
ATOM 780 N N . ASN A 1 99 ? 0.477 10.065 -8.076 1.00 77.44 99 ASN A N 1
ATOM 781 C CA . ASN A 1 99 ? 1.604 10.763 -8.711 1.00 77.44 99 ASN A CA 1
ATOM 782 C C . ASN A 1 99 ? 2.700 11.126 -7.694 1.00 77.44 99 ASN A C 1
ATOM 784 O O . ASN A 1 99 ? 3.555 11.989 -7.934 1.00 77.44 99 ASN A O 1
ATOM 788 N N . ILE A 1 100 ? 2.639 10.506 -6.520 1.00 79.69 100 ILE A N 1
ATOM 789 C CA . ILE A 1 100 ? 3.534 10.711 -5.397 1.00 79.69 100 ILE A CA 1
ATOM 790 C C . ILE A 1 100 ? 4.405 9.465 -5.256 1.00 79.69 100 ILE A C 1
ATOM 792 O O . ILE A 1 100 ? 3.927 8.337 -5.387 1.00 79.69 100 ILE A O 1
ATOM 796 N N . GLU A 1 101 ? 5.684 9.701 -4.983 1.00 82.88 101 GLU A N 1
ATOM 797 C CA . GLU A 1 101 ? 6.644 8.642 -4.706 1.00 82.88 101 GLU A CA 1
ATOM 798 C C . GLU A 1 101 ? 6.176 7.801 -3.516 1.00 82.88 101 GLU A C 1
ATOM 800 O O . GLU A 1 101 ? 5.633 8.341 -2.549 1.00 82.88 101 GLU A O 1
ATOM 805 N N . VAL A 1 102 ? 6.371 6.483 -3.579 1.00 87.31 102 VAL A N 1
ATOM 806 C CA . VAL A 1 102 ? 6.139 5.639 -2.406 1.00 87.31 102 VAL A CA 1
ATOM 807 C C . VAL A 1 102 ? 7.029 6.174 -1.278 1.00 87.31 102 VAL A C 1
ATOM 809 O O . VAL A 1 102 ? 8.241 6.278 -1.473 1.00 87.31 102 VAL A O 1
ATOM 812 N N . PRO A 1 103 ? 6.458 6.587 -0.133 1.00 85.50 103 PRO A N 1
ATOM 813 C CA . PRO A 1 103 ? 7.210 7.323 0.869 1.00 85.50 103 PRO A CA 1
ATOM 814 C C . PRO A 1 103 ? 8.025 6.341 1.716 1.00 85.50 103 PRO A C 1
ATOM 816 O O . PRO A 1 103 ? 7.640 5.986 2.830 1.00 85.50 103 PRO A O 1
ATOM 819 N N . MET A 1 104 ? 9.142 5.884 1.144 1.00 88.25 104 MET A N 1
ATOM 820 C CA . MET A 1 104 ? 10.025 4.863 1.716 1.00 88.25 104 MET A CA 1
ATOM 821 C C . MET A 1 104 ? 10.492 5.214 3.129 1.00 88.25 104 MET A C 1
ATOM 823 O O . MET A 1 104 ? 10.588 4.321 3.957 1.00 88.25 104 MET A O 1
ATOM 827 N N . ASP A 1 105 ? 10.690 6.503 3.414 1.00 86.81 105 ASP A N 1
ATOM 828 C CA . ASP A 1 105 ? 11.177 6.984 4.713 1.00 86.81 105 ASP A CA 1
ATOM 829 C C . ASP A 1 105 ? 10.056 7.246 5.737 1.00 86.81 105 ASP A C 1
ATOM 831 O O . ASP A 1 105 ? 10.327 7.470 6.915 1.00 86.81 105 ASP A O 1
ATOM 835 N N . MET A 1 106 ? 8.789 7.285 5.305 1.00 86.88 106 MET A N 1
ATOM 836 C CA . MET A 1 106 ? 7.650 7.575 6.194 1.00 86.88 106 MET A CA 1
ATOM 837 C C . MET A 1 106 ? 6.930 6.314 6.662 1.00 86.88 106 MET A C 1
ATOM 839 O O . MET A 1 106 ? 6.276 6.329 7.704 1.00 86.88 106 MET A O 1
ATOM 843 N N . ILE A 1 107 ? 6.994 5.249 5.866 1.00 90.06 107 ILE A N 1
ATOM 844 C CA . ILE A 1 107 ? 6.406 3.956 6.194 1.00 90.06 107 ILE A CA 1
ATOM 845 C C . ILE A 1 107 ? 7.513 3.084 6.775 1.00 90.06 107 ILE A C 1
ATOM 847 O O . ILE A 1 107 ? 8.547 2.894 6.144 1.00 90.06 107 ILE A O 1
ATOM 851 N N . LYS A 1 108 ? 7.268 2.512 7.953 1.00 91.56 108 LYS A N 1
ATOM 852 C CA . LYS A 1 108 ? 8.172 1.549 8.587 1.00 91.56 108 LYS A CA 1
ATOM 853 C C . LYS A 1 108 ? 8.034 0.164 7.955 1.00 91.56 108 LYS A C 1
ATOM 855 O O . LYS A 1 108 ? 7.402 -0.736 8.512 1.00 91.56 108 LYS A O 1
ATOM 860 N N . TRP A 1 109 ? 8.537 0.016 6.737 1.00 94.25 109 TRP A N 1
ATOM 861 C CA . TRP A 1 109 ? 8.417 -1.210 5.943 1.00 94.25 109 TRP A CA 1
ATOM 862 C C . TRP A 1 109 ? 9.028 -2.433 6.633 1.00 94.25 109 TRP A C 1
ATOM 864 O O . TRP A 1 109 ? 8.492 -3.531 6.518 1.00 94.25 109 TRP A O 1
ATOM 874 N N . GLU A 1 110 ? 10.100 -2.239 7.394 1.00 93.12 110 GLU A N 1
ATOM 875 C CA . GLU A 1 110 ? 10.767 -3.260 8.200 1.00 93.12 110 GLU A CA 1
ATOM 876 C C . GLU A 1 110 ? 9.879 -3.829 9.319 1.00 93.12 110 GLU A C 1
ATOM 878 O O . GLU A 1 110 ? 10.049 -4.979 9.719 1.00 93.12 110 GLU A O 1
ATOM 883 N N . GLU A 1 111 ? 8.904 -3.054 9.806 1.00 95.50 111 GLU A N 1
ATOM 884 C CA . GLU A 1 111 ? 7.923 -3.513 10.793 1.00 95.50 111 GLU A CA 1
ATOM 885 C C . GLU A 1 111 ? 6.717 -4.206 10.132 1.00 95.50 111 GLU A C 1
ATOM 887 O O . GLU A 1 111 ? 5.934 -4.860 10.822 1.00 95.50 111 GLU A O 1
ATOM 892 N N . ALA A 1 112 ? 6.553 -4.109 8.806 1.00 95.94 112 ALA A N 1
ATOM 893 C CA . ALA A 1 112 ? 5.413 -4.635 8.048 1.00 95.94 112 ALA A CA 1
ATOM 894 C C . ALA A 1 112 ? 5.490 -6.160 7.814 1.00 95.94 112 ALA A C 1
ATOM 896 O O . ALA A 1 112 ? 5.252 -6.662 6.715 1.00 95.94 112 ALA A O 1
ATOM 897 N N . VAL A 1 113 ? 5.815 -6.917 8.864 1.00 95.75 113 VAL A N 1
ATOM 898 C CA . VAL A 1 113 ? 6.097 -8.364 8.819 1.00 95.75 113 VAL A CA 1
ATOM 899 C C . VAL A 1 113 ? 4.903 -9.215 8.377 1.00 95.75 113 VAL A C 1
ATOM 901 O O . VAL A 1 113 ? 5.085 -10.328 7.889 1.00 95.75 113 VAL A O 1
ATOM 904 N N . ASN A 1 114 ? 3.684 -8.691 8.519 1.00 97.44 114 ASN A N 1
ATOM 905 C CA . ASN A 1 114 ? 2.446 -9.362 8.124 1.00 97.44 114 ASN A CA 1
ATOM 906 C C . ASN A 1 114 ? 1.904 -8.896 6.766 1.00 97.44 114 ASN A C 1
ATOM 908 O O . ASN A 1 114 ? 0.855 -9.385 6.341 1.00 97.44 114 ASN A O 1
ATOM 912 N N . LEU A 1 115 ? 2.604 -7.998 6.062 1.00 97.94 115 LEU A N 1
ATOM 913 C CA . LEU A 1 115 ? 2.119 -7.437 4.806 1.00 97.94 115 LEU A CA 1
ATOM 914 C C . LEU A 1 115 ? 2.115 -8.505 3.708 1.00 97.94 115 LEU A C 1
ATOM 916 O O . LEU A 1 115 ? 3.161 -8.996 3.281 1.00 97.94 115 LEU A O 1
ATOM 920 N N . ARG A 1 116 ? 0.918 -8.845 3.224 1.00 98.25 116 ARG A N 1
ATOM 921 C CA . ARG A 1 116 ? 0.703 -9.878 2.199 1.00 98.25 116 ARG A CA 1
ATOM 922 C C . ARG A 1 116 ? 0.261 -9.299 0.867 1.00 98.25 116 ARG A C 1
ATOM 924 O O . ARG A 1 116 ? 0.608 -9.856 -0.174 1.00 98.25 116 ARG A O 1
ATOM 931 N N . HIS A 1 117 ? -0.487 -8.202 0.888 1.00 98.56 117 HIS A N 1
ATOM 932 C CA . HIS A 1 117 ? -1.061 -7.604 -0.310 1.00 98.56 117 HIS A CA 1
ATOM 933 C C . HIS A 1 117 ? -0.645 -6.141 -0.411 1.00 98.56 117 HIS A C 1
ATOM 935 O O . HIS A 1 117 ? -1.001 -5.326 0.441 1.00 98.56 117 HIS A O 1
ATOM 941 N N . LEU A 1 118 ? 0.090 -5.814 -1.474 1.00 97.69 118 LEU A N 1
ATOM 942 C CA . LEU A 1 118 ? 0.495 -4.451 -1.789 1.00 97.69 118 LEU A CA 1
ATOM 943 C C . LEU A 1 118 ? -0.023 -4.071 -3.179 1.00 97.69 118 LEU A C 1
ATOM 945 O O . LEU A 1 118 ? 0.304 -4.706 -4.183 1.00 97.69 118 LEU A O 1
ATOM 949 N N . ASN A 1 119 ? -0.839 -3.025 -3.245 1.00 96.44 119 ASN A N 1
ATOM 950 C CA . ASN A 1 119 ? -1.317 -2.468 -4.504 1.00 96.44 119 ASN A CA 1
ATOM 951 C C . ASN A 1 119 ? -0.615 -1.138 -4.791 1.00 96.44 119 ASN A C 1
ATOM 953 O O . ASN A 1 119 ? -0.776 -0.182 -4.038 1.00 96.44 119 ASN A O 1
ATOM 957 N N . LEU A 1 120 ? 0.146 -1.079 -5.883 1.00 94.50 120 LEU A N 1
ATOM 958 C CA . LEU A 1 120 ? 0.829 0.119 -6.371 1.00 94.50 120 LEU A CA 1
ATOM 959 C C . LEU A 1 120 ? 0.316 0.557 -7.747 1.00 94.50 120 LEU A C 1
ATOM 961 O O . LEU A 1 120 ? 0.945 1.414 -8.350 1.00 94.50 120 LEU A O 1
ATOM 965 N N . LEU A 1 121 ? -0.798 -0.001 -8.243 1.00 93.19 121 LEU A N 1
ATOM 966 C CA . LEU A 1 121 ? -1.355 0.291 -9.573 1.00 93.19 121 LEU A CA 1
ATOM 967 C C . LEU A 1 121 ? -1.274 1.782 -9.925 1.00 93.19 121 LEU A C 1
ATOM 969 O O . LEU A 1 121 ? -1.652 2.619 -9.115 1.00 93.19 121 LEU A O 1
ATOM 973 N N . GLU A 1 122 ? -0.800 2.117 -11.124 1.00 90.81 122 GLU A N 1
ATOM 974 C CA . GLU A 1 122 ? -0.615 3.494 -11.615 1.00 90.81 122 GLU A CA 1
ATOM 975 C C . GLU A 1 122 ? 0.234 4.395 -10.694 1.00 90.81 122 GLU A C 1
ATOM 977 O O . GLU A 1 122 ? 0.155 5.622 -10.767 1.00 90.81 122 GLU A O 1
ATOM 982 N N . ASN A 1 123 ? 1.073 3.831 -9.822 1.00 89.44 123 ASN A N 1
ATOM 983 C CA . ASN A 1 123 ? 2.142 4.599 -9.201 1.00 89.44 123 ASN A CA 1
ATOM 984 C C . ASN A 1 123 ? 3.264 4.769 -10.229 1.00 89.44 123 ASN A C 1
ATOM 986 O O . ASN A 1 123 ? 4.026 3.844 -10.501 1.00 89.44 123 ASN A O 1
ATOM 990 N N . ILE A 1 124 ? 3.357 5.959 -10.814 1.00 85.38 124 ILE A N 1
ATOM 991 C CA . ILE A 1 124 ? 4.330 6.266 -11.873 1.00 85.38 124 ILE A CA 1
ATOM 992 C C . ILE A 1 124 ? 5.714 6.657 -11.337 1.00 85.38 124 ILE A C 1
ATOM 994 O O . ILE A 1 124 ? 6.565 7.081 -12.109 1.00 85.38 124 ILE A O 1
ATOM 998 N N . LYS A 1 125 ? 5.926 6.592 -10.016 1.00 88.00 125 LYS A N 1
ATOM 999 C CA . LYS A 1 125 ? 7.166 7.041 -9.368 1.00 88.00 125 LYS A CA 1
ATOM 1000 C C . LYS A 1 125 ? 7.946 5.936 -8.672 1.00 88.00 125 LYS A C 1
ATOM 1002 O O . LYS A 1 125 ? 9.114 6.162 -8.385 1.00 88.00 125 LYS A O 1
ATOM 1007 N N . ILE A 1 126 ? 7.340 4.775 -8.419 1.00 90.19 126 ILE A N 1
ATOM 1008 C CA . ILE A 1 126 ? 8.072 3.598 -7.942 1.00 90.19 126 ILE A CA 1
ATOM 1009 C C . ILE A 1 126 ? 9.071 3.157 -9.020 1.00 90.19 126 ILE A C 1
ATOM 1011 O O . ILE A 1 126 ? 8.679 2.894 -10.158 1.00 90.19 126 ILE A O 1
ATOM 1015 N N . ASN A 1 127 ? 10.356 3.095 -8.667 1.00 91.00 127 ASN A N 1
ATOM 1016 C CA . ASN A 1 127 ? 11.427 2.671 -9.572 1.00 91.00 127 ASN A CA 1
ATOM 1017 C C . ASN A 1 127 ? 12.034 1.304 -9.198 1.00 91.00 127 ASN A C 1
ATOM 1019 O O . ASN A 1 127 ? 11.653 0.704 -8.190 1.00 91.00 127 ASN A O 1
ATOM 1023 N N . SER A 1 128 ? 12.976 0.806 -10.010 1.00 92.06 128 SER A N 1
ATOM 1024 C CA . SER A 1 128 ? 13.625 -0.501 -9.789 1.00 92.06 128 SER A CA 1
ATOM 1025 C C . SER A 1 128 ? 14.351 -0.580 -8.437 1.00 92.06 128 SER A C 1
ATOM 1027 O O . SER A 1 128 ? 14.264 -1.587 -7.735 1.00 92.06 128 SER A O 1
ATOM 1029 N N . GLU A 1 129 ? 15.019 0.498 -8.023 1.00 92.88 129 GLU A N 1
ATOM 1030 C CA . GLU A 1 129 ? 15.741 0.563 -6.748 1.00 92.88 129 GLU A CA 1
ATOM 1031 C C . GLU A 1 129 ? 14.785 0.473 -5.554 1.00 92.88 129 GLU A C 1
ATOM 1033 O O . GLU A 1 129 ? 14.972 -0.353 -4.663 1.00 92.88 129 GLU A O 1
ATOM 1038 N N . GLN A 1 130 ? 13.711 1.262 -5.561 1.00 93.50 130 GLN A N 1
ATOM 1039 C CA . GLN A 1 130 ? 12.694 1.222 -4.513 1.00 93.50 130 GLN A CA 1
ATOM 1040 C C . GLN A 1 130 ? 11.993 -0.128 -4.459 1.00 93.50 130 GLN A C 1
ATOM 1042 O O . GLN A 1 130 ? 11.710 -0.627 -3.373 1.00 93.50 130 GLN A O 1
ATOM 1047 N N . LEU A 1 131 ? 11.745 -0.740 -5.616 1.00 94.56 131 LEU A N 1
ATOM 1048 C CA . LEU A 1 131 ? 11.179 -2.078 -5.689 1.00 94.56 131 LEU A CA 1
ATOM 1049 C C . LEU A 1 131 ? 12.120 -3.120 -5.074 1.00 94.56 131 LEU A C 1
ATOM 1051 O O . LEU A 1 131 ? 11.667 -3.989 -4.333 1.00 94.56 131 LEU A O 1
ATOM 1055 N N . SER A 1 132 ? 13.427 -2.994 -5.319 1.00 95.94 132 SER A N 1
ATOM 1056 C CA . SER A 1 132 ? 14.444 -3.837 -4.687 1.00 95.94 132 SER A CA 1
ATOM 1057 C C . SER A 1 132 ? 14.467 -3.655 -3.171 1.00 95.94 132 SER A C 1
ATOM 1059 O O . SER A 1 132 ? 14.527 -4.639 -2.433 1.00 95.94 132 SER A O 1
ATOM 1061 N N . THR A 1 133 ? 14.385 -2.413 -2.695 1.00 95.62 133 THR A N 1
ATOM 1062 C CA . THR A 1 133 ? 14.310 -2.101 -1.264 1.00 95.62 133 THR A CA 1
ATOM 1063 C C . THR A 1 133 ? 13.051 -2.698 -0.634 1.00 95.62 133 THR A C 1
ATOM 1065 O O . THR A 1 133 ? 13.150 -3.401 0.369 1.00 95.62 133 THR A O 1
ATOM 1068 N N . LEU A 1 134 ? 11.878 -2.505 -1.248 1.00 95.88 134 LEU A N 1
ATOM 1069 C CA . LEU A 1 134 ? 10.618 -3.098 -0.785 1.00 95.88 134 LEU A CA 1
ATOM 1070 C C . LEU A 1 134 ? 10.690 -4.626 -0.729 1.00 95.88 134 LEU A C 1
ATOM 1072 O O . LEU A 1 134 ? 10.234 -5.219 0.243 1.00 95.88 134 LEU A O 1
ATOM 1076 N N . ALA A 1 135 ? 11.293 -5.267 -1.732 1.00 96.38 135 ALA A N 1
ATOM 1077 C CA . ALA A 1 135 ? 11.458 -6.717 -1.749 1.00 96.38 135 ALA A CA 1
ATOM 1078 C C . ALA A 1 135 ? 12.311 -7.224 -0.573 1.00 96.38 135 ALA A C 1
ATOM 1080 O O . ALA A 1 135 ? 12.022 -8.280 -0.011 1.00 96.38 135 ALA A O 1
ATOM 1081 N N . GLY A 1 136 ? 13.353 -6.476 -0.196 1.00 96.19 136 GLY A N 1
ATOM 1082 C CA . GLY A 1 136 ? 14.201 -6.794 0.954 1.00 96.19 136 GLY A CA 1
ATOM 1083 C C . GLY A 1 136 ? 13.511 -6.573 2.302 1.00 96.19 136 GLY A C 1
ATOM 1084 O O . GLY A 1 136 ? 13.692 -7.375 3.214 1.00 96.19 136 GLY A O 1
ATOM 1085 N N . LEU A 1 137 ? 12.707 -5.512 2.421 1.00 96.31 137 LEU A N 1
ATOM 1086 C CA . LEU A 1 137 ? 12.020 -5.149 3.667 1.00 96.31 137 LEU A CA 1
ATOM 1087 C C . LEU A 1 137 ? 10.730 -5.951 3.897 1.00 96.31 137 LEU A C 1
ATOM 1089 O O . LEU A 1 137 ? 10.365 -6.208 5.040 1.00 96.31 137 LEU A O 1
ATOM 1093 N N . CYS A 1 138 ? 10.052 -6.382 2.830 1.00 96.44 138 CYS A N 1
ATOM 1094 C CA . CYS A 1 138 ? 8.762 -7.072 2.898 1.00 96.44 138 CYS A CA 1
ATOM 1095 C C . CYS A 1 138 ? 8.788 -8.436 2.168 1.00 96.44 138 CYS A C 1
ATOM 1097 O O . CYS A 1 138 ? 8.071 -8.640 1.182 1.00 96.44 138 CYS A O 1
ATOM 1099 N N . PRO A 1 139 ? 9.568 -9.425 2.648 1.00 96.75 139 PRO A N 1
ATOM 1100 C CA . PRO A 1 139 ? 9.720 -10.724 1.979 1.00 96.75 139 PRO A CA 1
ATOM 1101 C C . PRO A 1 139 ? 8.464 -11.620 2.040 1.00 96.75 139 PRO A C 1
ATOM 1103 O O . PRO A 1 139 ? 8.405 -12.660 1.381 1.00 96.75 139 PRO A O 1
ATOM 1106 N N . HIS A 1 140 ? 7.445 -11.244 2.818 1.00 96.81 140 HIS A N 1
ATOM 1107 C CA . HIS A 1 140 ? 6.221 -12.031 3.018 1.00 96.81 140 HIS A CA 1
ATOM 1108 C C . HIS A 1 140 ? 5.075 -11.682 2.057 1.00 96.81 140 HIS A C 1
ATOM 1110 O O . HIS A 1 140 ? 4.004 -12.291 2.143 1.00 96.81 140 HIS A O 1
ATOM 1116 N N . ILE A 1 141 ? 5.296 -10.745 1.127 1.00 97.75 141 ILE A N 1
ATOM 1117 C CA . ILE A 1 141 ? 4.294 -10.355 0.132 1.00 97.75 141 ILE A CA 1
ATOM 1118 C C . ILE A 1 141 ? 3.869 -11.576 -0.696 1.00 97.75 141 ILE A C 1
ATOM 1120 O O . ILE A 1 141 ? 4.690 -12.324 -1.224 1.00 97.75 141 ILE A O 1
ATOM 1124 N N . VAL A 1 142 ? 2.554 -11.746 -0.818 1.00 98.38 142 VAL A N 1
ATOM 1125 C CA . VAL A 1 142 ? 1.883 -12.804 -1.584 1.00 98.38 142 VAL A CA 1
ATOM 1126 C C . VAL A 1 142 ? 1.331 -12.260 -2.899 1.00 98.38 142 VAL A C 1
ATOM 1128 O O . VAL A 1 142 ? 1.342 -12.957 -3.916 1.00 98.38 142 VAL A O 1
ATOM 1131 N N . SER A 1 143 ? 0.856 -11.014 -2.884 1.00 98.56 143 SER A N 1
ATOM 1132 C CA . SER A 1 143 ? 0.280 -10.334 -4.038 1.00 98.56 143 SER A CA 1
ATOM 1133 C C . SER A 1 143 ? 0.838 -8.927 -4.172 1.00 98.56 143 SER A C 1
ATOM 1135 O O . SER A 1 143 ? 0.687 -8.109 -3.263 1.00 98.56 143 SER A O 1
ATOM 1137 N N . LEU A 1 144 ? 1.394 -8.625 -5.341 1.00 98.06 144 LEU A N 1
ATOM 1138 C CA . LEU A 1 144 ? 1.873 -7.300 -5.704 1.00 98.06 144 LEU A CA 1
ATOM 1139 C C . LEU A 1 144 ? 1.238 -6.854 -7.022 1.00 98.06 144 LEU A C 1
ATOM 1141 O O . LEU A 1 144 ? 1.327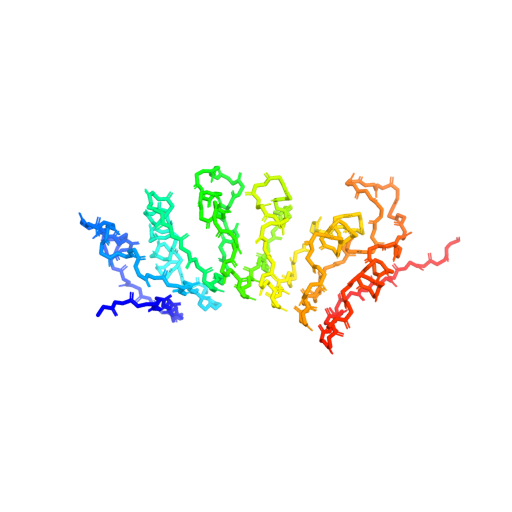 -7.540 -8.041 1.00 98.06 144 LEU A O 1
ATOM 1145 N N . ASN A 1 145 ? 0.604 -5.685 -7.011 1.00 97.38 145 ASN A N 1
ATOM 1146 C CA . ASN A 1 145 ? 0.050 -5.083 -8.218 1.00 97.38 145 ASN A CA 1
ATOM 1147 C C . ASN A 1 145 ? 0.892 -3.880 -8.656 1.00 97.38 145 ASN A C 1
ATOM 1149 O O . ASN A 1 145 ? 0.901 -2.863 -7.969 1.00 97.38 145 ASN A O 1
ATOM 1153 N N . LEU A 1 146 ? 1.564 -4.006 -9.802 1.00 94.62 146 LEU A N 1
ATOM 1154 C CA . LEU A 1 146 ? 2.368 -2.970 -10.460 1.00 94.62 146 LEU A CA 1
ATOM 1155 C C . LEU A 1 146 ? 1.745 -2.535 -11.796 1.00 94.62 146 LEU A C 1
ATOM 1157 O O . LEU A 1 146 ? 2.433 -2.002 -12.663 1.00 94.62 146 LEU A O 1
ATOM 1161 N N . GLN A 1 147 ? 0.457 -2.798 -12.015 1.00 94.75 147 GLN A N 1
ATOM 1162 C CA . GLN A 1 147 ? -0.199 -2.441 -13.267 1.00 94.75 147 GLN A CA 1
ATOM 1163 C C . GLN A 1 147 ? -0.009 -0.948 -13.580 1.00 94.75 147 GLN A C 1
ATOM 1165 O O . GLN A 1 147 ? -0.258 -0.106 -12.723 1.00 94.75 147 GLN A O 1
ATOM 1170 N N . TYR A 1 148 ? 0.422 -0.624 -14.801 1.00 91.44 148 TYR A N 1
ATOM 1171 C CA . TYR A 1 148 ? 0.767 0.738 -15.241 1.00 91.44 148 TYR A CA 1
ATOM 1172 C C . TYR A 1 148 ? 1.874 1.447 -14.421 1.00 91.44 148 TYR A C 1
ATOM 1174 O O . TYR A 1 148 ? 2.017 2.667 -14.505 1.00 91.44 148 TYR A O 1
ATOM 1182 N N . CYS A 1 149 ? 2.710 0.722 -13.669 1.00 90.81 149 CYS A N 1
ATOM 1183 C CA . CYS A 1 149 ? 3.905 1.270 -13.010 1.00 90.81 149 CYS A CA 1
ATOM 1184 C C . CYS A 1 149 ? 5.104 1.306 -13.965 1.00 90.81 149 CYS A C 1
ATOM 1186 O O . CYS A 1 149 ? 6.075 0.579 -13.791 1.00 90.81 149 CYS A O 1
ATOM 1188 N N . ILE A 1 150 ? 5.056 2.154 -14.991 1.00 85.31 150 ILE A N 1
ATOM 1189 C CA . ILE A 1 150 ? 6.079 2.193 -16.056 1.00 85.31 150 ILE A CA 1
ATOM 1190 C C . ILE A 1 150 ? 7.519 2.395 -15.547 1.00 85.31 150 ILE A C 1
ATOM 1192 O O . ILE A 1 150 ? 8.462 1.892 -16.155 1.00 85.31 150 ILE A O 1
ATOM 1196 N N . SER A 1 151 ? 7.695 3.089 -14.420 1.00 87.50 151 SER A N 1
ATOM 1197 C CA . SER A 1 151 ? 9.015 3.377 -13.857 1.00 87.50 151 SER A CA 1
ATOM 1198 C C . SER A 1 151 ? 9.619 2.233 -13.051 1.00 87.50 151 SER A C 1
ATOM 1200 O O . SER A 1 151 ? 10.815 2.277 -12.774 1.00 87.50 151 SER A O 1
ATOM 1202 N N . SER A 1 152 ? 8.867 1.168 -12.749 1.00 89.00 152 SER A N 1
ATOM 1203 C CA . SER A 1 152 ? 9.351 0.056 -11.916 1.00 89.00 152 SER A CA 1
ATOM 1204 C C . SER A 1 152 ? 10.525 -0.717 -12.530 1.00 89.00 152 SER A C 1
ATOM 1206 O O . SER A 1 152 ? 11.163 -1.505 -11.839 1.00 89.00 152 SER A O 1
ATOM 1208 N N . PHE A 1 153 ? 10.808 -0.489 -13.815 1.00 88.38 153 PHE A N 1
ATOM 1209 C CA . PHE A 1 153 ? 11.913 -1.075 -14.578 1.00 88.38 153 PHE A CA 1
ATOM 1210 C C . PHE A 1 153 ? 12.980 -0.051 -14.974 1.00 88.38 153 PHE A C 1
ATOM 1212 O O . PHE A 1 153 ? 13.709 -0.261 -15.937 1.00 88.38 153 PHE A O 1
ATOM 1219 N N . GLN A 1 154 ? 13.043 1.088 -14.286 1.00 87.88 154 GLN A N 1
ATOM 1220 C CA . GLN A 1 154 ? 13.971 2.176 -14.588 1.00 87.88 154 GLN A CA 1
ATOM 1221 C C . GLN A 1 154 ? 14.955 2.382 -13.432 1.00 87.88 154 GLN A C 1
ATOM 1223 O O . GLN A 1 154 ? 14.585 2.262 -12.258 1.00 87.88 154 GLN A O 1
ATOM 1228 N N . ALA A 1 155 ? 16.205 2.710 -13.765 1.00 84.25 155 ALA A N 1
ATOM 1229 C CA . ALA A 1 155 ? 17.247 3.022 -12.789 1.00 84.25 155 ALA A CA 1
ATOM 1230 C C . ALA A 1 155 ? 17.108 4.448 -12.215 1.00 84.25 155 ALA A C 1
ATOM 1232 O O . ALA A 1 155 ? 17.079 5.428 -12.963 1.00 84.25 155 ALA A O 1
ATOM 1233 N N . GLY A 1 156 ? 17.155 4.576 -10.884 1.00 70.81 156 GLY A N 1
ATOM 1234 C CA . GLY A 1 156 ? 17.293 5.851 -10.166 1.00 70.81 156 GLY A CA 1
ATOM 1235 C C . GLY A 1 156 ? 16.078 6.790 -10.220 1.00 70.81 156 GLY A C 1
ATOM 1236 O O . GLY A 1 156 ? 15.026 6.477 -10.780 1.00 70.81 156 GLY A O 1
ATOM 1237 N N . LYS A 1 157 ? 16.202 7.961 -9.579 1.00 63.06 157 LYS A N 1
ATOM 1238 C CA . LYS A 1 157 ? 15.200 9.041 -9.614 1.00 63.06 157 LYS A CA 1
ATOM 1239 C C . LYS A 1 157 ? 15.557 10.021 -10.737 1.00 63.06 157 LYS A C 1
ATOM 1241 O O . LYS A 1 157 ? 16.649 10.573 -10.724 1.00 63.06 157 LYS A O 1
ATOM 1246 N N . ASN A 1 158 ? 14.628 10.292 -11.657 1.00 57.38 158 ASN A N 1
ATOM 1247 C CA . ASN A 1 158 ? 14.744 11.336 -12.695 1.00 57.38 158 ASN A CA 1
ATOM 1248 C C . ASN A 1 158 ? 15.791 11.114 -13.812 1.00 57.38 158 ASN A C 1
ATOM 1250 O O . ASN A 1 158 ? 16.176 12.082 -14.470 1.00 57.38 158 ASN A O 1
ATOM 1254 N N . ASN A 1 159 ? 16.249 9.885 -14.065 1.00 49.88 159 ASN A N 1
ATOM 1255 C CA . ASN A 1 159 ? 17.270 9.653 -15.089 1.00 49.88 159 ASN A CA 1
ATOM 1256 C C . ASN A 1 159 ? 16.684 9.691 -16.506 1.00 49.88 159 ASN A C 1
ATOM 1258 O O . ASN A 1 159 ? 15.985 8.777 -16.936 1.00 49.88 159 ASN A O 1
ATOM 1262 N N . TYR A 1 160 ? 17.023 10.750 -17.240 1.00 52.44 160 TYR A N 1
ATOM 1263 C CA . TYR A 1 160 ? 17.052 10.732 -18.697 1.00 52.44 160 TYR A CA 1
ATOM 1264 C C . TYR A 1 160 ? 18.503 10.509 -19.156 1.00 52.44 160 TYR A C 1
ATOM 1266 O O . TYR A 1 160 ? 19.383 11.243 -18.702 1.00 52.44 160 TYR A O 1
ATOM 1274 N N . PRO A 1 161 ? 18.767 9.556 -20.069 1.00 55.12 161 PRO A N 1
ATOM 1275 C CA . PRO A 1 161 ? 17.810 8.641 -20.692 1.00 55.12 161 PRO A CA 1
ATOM 1276 C C . PRO A 1 161 ? 17.376 7.502 -19.754 1.00 55.12 161 PRO A C 1
ATOM 1278 O O . PRO A 1 161 ? 18.116 7.097 -18.859 1.00 55.12 161 PRO A O 1
ATOM 1281 N N . LEU A 1 162 ? 16.162 6.997 -19.991 1.00 67.31 162 LEU A N 1
ATOM 1282 C CA . LEU A 1 162 ? 15.550 5.891 -19.259 1.00 67.31 162 LEU A CA 1
ATOM 1283 C C . LEU A 1 162 ? 16.388 4.619 -19.437 1.00 67.31 162 LEU A C 1
ATOM 1285 O O . LEU A 1 162 ? 16.261 3.916 -20.437 1.00 67.31 162 LEU A O 1
ATOM 1289 N N . GLN A 1 163 ? 17.271 4.342 -18.479 1.00 78.62 163 GLN A N 1
ATOM 1290 C CA . GLN A 1 163 ? 18.019 3.093 -18.448 1.00 78.62 163 GLN A CA 1
ATOM 1291 C C . GLN A 1 163 ? 17.145 2.005 -17.829 1.00 78.62 163 GLN A C 1
ATOM 1293 O O . GLN A 1 163 ? 16.704 2.138 -16.683 1.00 78.62 163 GLN A O 1
ATOM 1298 N N . GLU A 1 164 ? 16.914 0.936 -18.590 1.00 85.12 164 GLU A N 1
ATOM 1299 C CA . GLU A 1 164 ? 16.246 -0.256 -18.082 1.00 85.12 164 GLU A CA 1
ATOM 1300 C C . GLU A 1 164 ? 17.052 -0.872 -16.935 1.00 85.12 164 GLU A C 1
ATOM 1302 O O . GLU A 1 164 ? 18.269 -1.056 -17.025 1.00 85.12 164 GLU A O 1
ATOM 1307 N N . ASP A 1 165 ? 16.355 -1.215 -15.860 1.00 88.44 165 ASP A N 1
ATOM 1308 C CA . ASP A 1 165 ? 16.904 -1.911 -14.713 1.00 88.44 165 ASP A CA 1
ATOM 1309 C C . ASP A 1 165 ? 15.909 -2.959 -14.215 1.00 88.44 165 ASP A C 1
ATOM 1311 O O . ASP A 1 165 ? 14.777 -2.657 -13.837 1.00 88.44 165 ASP A O 1
ATOM 1315 N N . LEU A 1 166 ? 16.352 -4.215 -14.227 1.00 90.19 166 LEU A N 1
ATOM 1316 C CA . LEU A 1 166 ? 15.564 -5.364 -13.789 1.00 90.19 166 LEU A CA 1
ATOM 1317 C C . LEU A 1 166 ? 15.895 -5.791 -12.354 1.00 90.19 166 LEU A C 1
ATOM 1319 O O . LEU A 1 166 ? 15.310 -6.764 -11.874 1.00 90.19 166 LEU A O 1
ATOM 1323 N N . LYS A 1 167 ? 16.808 -5.102 -11.655 1.00 93.00 167 LYS A N 1
ATOM 1324 C CA . LYS A 1 167 ? 17.206 -5.456 -10.282 1.00 93.00 167 LYS A CA 1
ATOM 1325 C C . LYS A 1 167 ? 16.019 -5.511 -9.329 1.00 93.00 167 LYS A C 1
ATOM 1327 O O . LYS A 1 167 ? 15.926 -6.455 -8.552 1.00 93.00 167 LYS A O 1
ATOM 1332 N N . GLY A 1 168 ? 15.082 -4.568 -9.433 1.00 94.00 168 GLY A N 1
ATOM 1333 C CA . GLY A 1 168 ? 13.860 -4.569 -8.632 1.00 94.00 168 GLY A CA 1
ATOM 1334 C C . GLY A 1 168 ? 13.028 -5.838 -8.821 1.00 94.00 168 GLY A C 1
ATOM 1335 O O . GLY A 1 168 ? 12.617 -6.465 -7.846 1.00 94.00 168 GLY A O 1
ATOM 1336 N N . LEU A 1 169 ? 12.842 -6.276 -10.070 1.00 93.94 169 LEU A N 1
ATOM 1337 C CA . LEU A 1 169 ? 12.131 -7.522 -10.368 1.00 93.94 169 LEU A CA 1
ATOM 1338 C C . LEU A 1 169 ? 12.907 -8.754 -9.883 1.00 93.94 169 LEU A C 1
ATOM 1340 O O . LEU A 1 169 ? 12.317 -9.667 -9.307 1.00 93.94 169 LEU A O 1
ATOM 1344 N N . GLN A 1 170 ? 14.226 -8.783 -10.083 1.00 95.81 170 GLN A N 1
ATOM 1345 C CA . GLN A 1 170 ? 15.077 -9.872 -9.594 1.00 95.81 170 GLN A CA 1
ATOM 1346 C C . GLN A 1 170 ? 15.007 -10.000 -8.069 1.00 95.81 170 GLN A C 1
ATOM 1348 O O . GLN A 1 170 ? 14.898 -11.112 -7.548 1.00 95.81 170 GLN A O 1
ATOM 1353 N N . ALA A 1 171 ? 15.019 -8.874 -7.356 1.00 97.12 171 ALA A N 1
ATOM 1354 C CA . ALA A 1 171 ? 14.890 -8.828 -5.909 1.00 97.12 171 ALA A CA 1
ATOM 1355 C C . ALA A 1 171 ? 13.516 -9.328 -5.446 1.00 97.12 171 ALA A C 1
ATOM 1357 O O . ALA A 1 171 ? 13.464 -10.145 -4.531 1.00 97.12 171 ALA A O 1
ATOM 1358 N N . LEU A 1 172 ? 12.418 -8.930 -6.103 1.00 95.81 172 LEU A N 1
ATOM 1359 C CA . LEU A 1 172 ? 11.082 -9.464 -5.798 1.00 95.81 172 LEU A CA 1
ATOM 1360 C C . LEU A 1 172 ? 11.042 -10.989 -5.904 1.00 95.81 172 LEU A C 1
ATOM 1362 O O . LEU A 1 172 ? 10.593 -11.656 -4.978 1.00 95.81 172 LEU A O 1
ATOM 1366 N N . ILE A 1 173 ? 11.544 -11.544 -7.009 1.00 94.38 173 ILE A N 1
ATOM 1367 C CA . ILE A 1 173 ? 11.538 -12.995 -7.240 1.00 94.38 173 ILE A CA 1
ATOM 1368 C C . ILE A 1 173 ? 12.425 -13.722 -6.216 1.00 94.38 173 ILE A C 1
ATOM 1370 O O . ILE A 1 173 ? 12.081 -14.809 -5.756 1.00 94.38 173 ILE A O 1
ATOM 1374 N N . SER A 1 174 ? 13.560 -13.127 -5.844 1.00 96.81 174 SER A N 1
ATOM 1375 C CA . SER A 1 174 ? 14.543 -13.760 -4.954 1.00 96.81 174 SER A CA 1
ATOM 1376 C C . SER A 1 174 ? 14.158 -13.679 -3.472 1.00 96.81 174 SER A C 1
ATOM 1378 O O . SER A 1 174 ? 14.353 -14.643 -2.723 1.00 96.81 174 SER A O 1
ATOM 1380 N N . SER A 1 175 ? 13.619 -12.535 -3.048 1.00 97.69 175 SER A N 1
ATOM 1381 C CA . SER A 1 175 ? 13.327 -12.218 -1.646 1.00 97.69 175 SER A CA 1
ATOM 1382 C C . SER A 1 175 ? 11.887 -12.552 -1.259 1.00 97.69 175 SER A C 1
ATOM 1384 O O . SER A 1 175 ? 11.662 -13.135 -0.198 1.00 97.69 175 SER A O 1
ATOM 1386 N N . CYS A 1 176 ? 10.903 -12.256 -2.116 1.00 97.00 176 CYS A N 1
ATOM 1387 C CA . CYS A 1 176 ? 9.485 -12.487 -1.828 1.00 97.00 176 CYS A CA 1
ATOM 1388 C C . CYS A 1 176 ? 9.068 -13.917 -2.209 1.00 97.00 176 CYS A C 1
ATOM 1390 O O . CYS A 1 176 ? 8.290 -14.138 -3.135 1.00 97.00 176 CYS A O 1
ATOM 1392 N N . ARG A 1 177 ? 9.571 -14.919 -1.479 1.00 96.38 177 ARG A N 1
ATOM 1393 C CA . ARG A 1 177 ? 9.372 -16.353 -1.797 1.00 96.38 177 ARG A CA 1
ATOM 1394 C C . ARG A 1 177 ? 7.917 -16.837 -1.751 1.00 96.38 177 ARG A C 1
ATOM 1396 O O . ARG A 1 177 ? 7.629 -17.937 -2.213 1.00 96.38 177 ARG A O 1
ATOM 1403 N N . HIS A 1 178 ? 7.013 -16.043 -1.179 1.00 96.75 178 HIS A N 1
ATOM 1404 C CA . HIS A 1 178 ? 5.579 -16.333 -1.115 1.00 96.75 178 HIS A CA 1
ATOM 1405 C C . HIS A 1 178 ? 4.761 -15.626 -2.206 1.00 96.75 178 HIS A C 1
ATOM 1407 O O . HIS A 1 178 ? 3.538 -15.784 -2.242 1.00 96.75 178 HIS A O 1
ATOM 1413 N N . LEU A 1 179 ? 5.410 -14.859 -3.088 1.00 97.44 179 LEU A N 1
ATOM 1414 C CA . LEU A 1 179 ? 4.752 -14.130 -4.163 1.00 97.44 179 LEU A CA 1
ATOM 1415 C C . LEU A 1 179 ? 4.113 -15.117 -5.148 1.00 97.44 179 LEU A C 1
ATOM 1417 O O . LEU A 1 179 ? 4.796 -15.871 -5.834 1.00 97.44 179 LEU A O 1
ATOM 1421 N N . THR A 1 180 ? 2.785 -15.099 -5.218 1.00 97.31 180 THR A N 1
ATOM 1422 C CA . THR A 1 180 ? 1.984 -15.955 -6.113 1.00 97.31 180 THR A CA 1
ATOM 1423 C C . THR A 1 180 ? 1.207 -15.145 -7.142 1.00 97.31 180 THR A C 1
ATOM 1425 O O . THR A 1 180 ? 0.824 -15.678 -8.180 1.00 97.31 180 THR A O 1
ATOM 1428 N N . HIS A 1 181 ? 0.999 -13.852 -6.878 1.00 97.69 181 HIS A N 1
ATOM 1429 C CA . HIS A 1 181 ? 0.278 -12.945 -7.760 1.00 97.69 181 HIS A CA 1
ATOM 1430 C C . HIS A 1 181 ? 1.129 -11.703 -8.018 1.00 97.69 181 HIS A C 1
ATOM 1432 O O . HIS A 1 181 ? 1.382 -10.909 -7.113 1.00 97.69 181 HIS A O 1
ATOM 1438 N N . LEU A 1 182 ? 1.558 -11.525 -9.264 1.00 96.44 182 LEU A N 1
ATOM 1439 C CA . LEU A 1 182 ? 2.275 -10.339 -9.712 1.00 96.44 182 LEU A CA 1
ATOM 1440 C C . LEU A 1 182 ? 1.580 -9.787 -10.955 1.00 96.44 182 LEU A C 1
ATOM 1442 O O . LEU A 1 182 ? 1.583 -10.426 -12.006 1.00 96.44 182 LEU A O 1
ATOM 1446 N N . ASN A 1 183 ? 0.971 -8.609 -10.838 1.00 96.31 183 ASN A N 1
ATOM 1447 C CA . ASN A 1 183 ? 0.329 -7.949 -11.972 1.00 96.31 183 ASN A CA 1
ATOM 1448 C C . ASN A 1 183 ? 1.273 -6.902 -12.574 1.00 96.31 183 ASN A C 1
ATOM 1450 O O . ASN A 1 183 ? 1.536 -5.878 -11.949 1.00 96.31 183 ASN A O 1
ATOM 1454 N N . LEU A 1 184 ? 1.752 -7.166 -13.791 1.00 93.19 184 LEU A N 1
ATOM 1455 C CA . LEU A 1 184 ? 2.624 -6.282 -14.580 1.00 93.19 184 LEU A CA 1
ATOM 1456 C C . LEU A 1 184 ? 1.903 -5.695 -15.807 1.00 93.19 184 LEU A C 1
ATOM 1458 O O . LEU A 1 184 ? 2.541 -5.229 -16.749 1.00 93.19 184 LEU A O 1
ATOM 1462 N N . SER A 1 185 ? 0.571 -5.767 -15.847 1.00 92.94 185 SER A N 1
ATOM 1463 C CA . SER A 1 185 ? -0.206 -5.331 -17.012 1.00 92.94 185 SER A CA 1
ATOM 1464 C C . SER A 1 185 ? 0.009 -3.846 -17.311 1.00 92.94 185 SER A C 1
ATOM 1466 O O . SER A 1 185 ? 0.170 -3.035 -16.403 1.00 92.94 185 SER A O 1
ATOM 1468 N N . GLY A 1 186 ? -0.016 -3.464 -18.589 1.00 85.69 186 GLY A N 1
ATOM 1469 C CA . GLY A 1 186 ? 0.107 -2.055 -18.986 1.00 85.69 186 GLY A CA 1
ATOM 1470 C C . GLY A 1 186 ? 1.495 -1.446 -18.771 1.00 85.69 186 GLY A C 1
ATOM 1471 O O . GLY A 1 186 ? 1.668 -0.237 -18.920 1.00 85.69 186 GLY A O 1
ATOM 1472 N N . ILE A 1 187 ? 2.488 -2.266 -18.430 1.00 83.00 187 ILE A N 1
ATOM 1473 C CA . ILE A 1 187 ? 3.888 -1.872 -18.455 1.00 83.00 187 ILE A CA 1
ATOM 1474 C C . ILE A 1 187 ? 4.388 -2.111 -19.879 1.00 83.00 187 ILE A C 1
ATOM 1476 O O . ILE A 1 187 ? 4.530 -3.248 -20.325 1.00 83.00 187 ILE A O 1
ATOM 1480 N N . HIS A 1 188 ? 4.636 -1.024 -20.601 1.00 67.56 188 HIS A N 1
ATOM 1481 C CA . HIS A 1 188 ? 5.174 -1.066 -21.953 1.00 67.56 188 HIS A CA 1
ATOM 1482 C C . HIS A 1 188 ? 6.626 -0.594 -21.925 1.00 67.56 188 HIS A C 1
ATOM 1484 O O . HIS A 1 188 ? 6.872 0.602 -21.784 1.00 67.56 188 HIS A O 1
ATOM 1490 N N . SER A 1 189 ? 7.586 -1.510 -22.090 1.00 56.56 189 SER A N 1
ATOM 1491 C CA . SER A 1 189 ? 8.916 -1.109 -22.551 1.00 56.56 189 SER A CA 1
ATOM 1492 C C . SER A 1 189 ? 8.900 -1.079 -24.076 1.00 56.56 189 SER A C 1
ATOM 1494 O O . SER A 1 189 ? 9.033 -2.103 -24.746 1.00 56.56 189 SER A O 1
ATOM 1496 N N . HIS A 1 190 ? 8.635 0.097 -24.638 1.00 47.41 190 HIS A N 1
ATOM 1497 C CA . HIS A 1 190 ? 8.871 0.353 -26.051 1.00 47.41 190 HIS A CA 1
ATOM 1498 C C . HIS A 1 190 ? 10.058 1.300 -26.159 1.00 47.41 190 HIS A C 1
ATOM 1500 O O . HIS A 1 190 ? 9.898 2.504 -25.985 1.00 47.41 190 HIS A O 1
ATOM 1506 N N . TYR A 1 191 ? 11.226 0.766 -26.512 1.00 52.59 191 TYR A N 1
ATOM 1507 C CA . TYR A 1 191 ? 12.259 1.572 -27.147 1.00 52.59 191 TYR A CA 1
ATOM 1508 C C . TYR A 1 191 ? 12.583 1.009 -28.524 1.00 52.59 191 TYR A C 1
ATOM 1510 O O . TYR A 1 191 ? 13.054 -0.118 -28.684 1.00 52.59 191 TYR A O 1
ATOM 1518 N N . LEU A 1 192 ? 12.271 1.833 -29.527 1.00 37.34 192 LEU A N 1
ATOM 1519 C CA . LEU A 1 192 ? 12.823 1.748 -30.869 1.00 37.34 192 LEU A CA 1
ATOM 1520 C C . LEU A 1 192 ? 14.343 1.709 -30.726 1.00 37.34 192 LEU A C 1
ATOM 1522 O O . LEU A 1 192 ? 14.953 2.655 -30.230 1.00 37.34 192 LEU A O 1
ATOM 1526 N N . ARG A 1 193 ? 14.935 0.588 -31.139 1.00 34.47 193 ARG A N 1
ATOM 1527 C CA . ARG A 1 193 ? 16.367 0.509 -31.412 1.00 34.47 193 ARG A CA 1
ATOM 1528 C C . ARG A 1 193 ? 16.671 1.585 -32.461 1.00 34.47 193 ARG A C 1
ATOM 1530 O O . ARG A 1 193 ? 16.173 1.474 -33.581 1.00 34.47 193 ARG A O 1
ATOM 1537 N N . HIS A 1 194 ? 17.414 2.618 -32.081 1.00 39.94 194 HIS A N 1
ATOM 1538 C CA . HIS A 1 194 ? 18.136 3.468 -33.022 1.00 39.94 194 HIS A CA 1
ATOM 1539 C C . HIS A 1 194 ? 19.582 2.993 -33.064 1.00 39.94 194 HIS A C 1
ATOM 1541 O O . HIS A 1 194 ? 20.144 2.770 -31.968 1.00 39.94 194 HIS A O 1
#

Sequence (194 aa):
NLESLRVLGTPHRGLPKDMLSPLILNVNNFQRIKELAINDAADPAARIFFFGTLLELCKVDLHLKTLLKPMANLTTKPYFANIFKNMSEMENLDLSRSNIEVPMDMIKWEEAVNLRHLNLLENIKINSEQLSTLAGLCPHIVSLNLQYCISSFQAGKNNYPLQEDLKGLQALISSCRHLTHLNLSGIHSHYLRH

pLDDT: mean 84.11, std 14.43, range [34.47, 98.56]

Radius of gyration: 17.87 Å; chains: 1; bounding box: 44×38×54 Å